Protein AF-A0A915LMX1-F1 (afdb_monomer)

pLDDT: mean 70.85, std 21.92, range [26.88, 98.12]

Radius of gyration: 26.03 Å; Cα contacts (8 Å, |Δi|>4): 623; chains: 1; bounding box: 53×69×72 Å

Organism: Meloidogyne javanica (NCBI:txid6303)

Foldseek 3Di:
DVLVVVLVCLQVCQCPAQEDEPAPVEPQQDLVNLLSSLVSHQNHAEYEHAPYDYALVSLLSNLVSHPNHAYYEYEDDQDDDQSSVCSNCVSCLARHQEYHYHNPQYAADDDSARHAYYEHEAERPNDALVRLLRVLNRLNYQYYHHERYQSDALVSLLSNLVRNLNHQYYEHANYHDLVGYALVSLLSVQSRQNHAYYEPAPHARDALSSLLSNLPRHPLNYQEYEHELHAHHEPNSVVSVVSNPNHNYYHHHNYDYDDDDDDDDPDDPPDDPDPPVPPDDDPPDPDDDPPPDPPDDDPVPPPPDDDPDDDDDDDDDDPPPDPPDDDDDDDD

Mean predicted aligned error: 15.81 Å

Nearest PDB structures (foldseek):
  4q62-assembly1_A-2  TM=7.181E-01  e=9.670E-09  Legionella pneumophila subsp. pneumophila str. Philadelphia 1
  1fs2-assembly1_C  TM=6.946E-01  e=3.556E-08  Homo sapiens
  7b5r-assembly1_T  TM=6.540E-01  e=2.056E-07  Homo sapiens
  3ogl-assembly1_B  TM=5.043E-01  e=5.592E-08  Arabidopsis thaliana
  7z8v-assembly1_F  TM=5.336E-01  e=2.729E-07  Homo sapiens

Solvent-accessible surface area (backbone atoms only — not comparable to full-atom values): 18326 Å² total; per-residue (Å²): 117,70,67,61,58,51,51,55,49,33,72,74,46,11,74,74,35,39,68,50,74,53,50,68,46,72,94,62,59,46,56,66,49,39,48,50,49,20,72,34,24,59,53,24,27,32,42,31,41,24,53,45,81,57,52,46,67,31,35,33,50,43,31,68,35,38,87,50,36,25,34,44,33,43,27,65,34,86,80,57,53,54,66,24,47,48,38,30,42,68,67,32,32,86,52,31,32,33,40,35,33,31,29,47,32,46,65,80,82,75,88,34,81,50,29,28,32,44,33,48,26,36,66,41,91,80,50,49,55,76,42,60,44,48,59,28,72,30,48,47,23,28,30,43,33,34,27,43,13,62,66,45,28,31,72,43,42,47,43,36,44,72,40,33,66,51,27,28,32,44,34,39,32,45,30,21,46,81,88,38,34,40,45,71,30,56,35,40,54,15,60,31,56,51,22,29,35,42,31,52,19,47,30,78,43,47,28,32,70,32,38,42,31,30,30,73,66,25,28,50,47,23,28,33,41,34,39,27,48,25,64,53,32,43,57,72,21,56,56,34,53,71,62,25,82,51,54,77,45,76,41,58,58,72,39,55,73,75,85,90,89,76,79,89,76,88,77,76,80,82,84,70,95,66,64,77,88,72,62,79,74,60,92,85,68,86,78,79,81,81,78,88,64,91,77,71,76,81,71,89,79,67,88,81,76,84,83,92,81,84,79,93,82,87,81,95,82,78,92,88,77,85,86,86,80,86,90,77,90,85,91,130

Structure (mmCIF, N/CA/C/O backbone):
data_AF-A0A915LMX1-F1
#
_entry.id   AF-A0A915LMX1-F1
#
loop_
_atom_site.group_PDB
_atom_site.id
_atom_site.type_symbol
_atom_site.label_atom_id
_atom_site.label_alt_id
_atom_site.label_comp_id
_atom_site.label_asym_id
_atom_site.label_entity_id
_atom_site.label_seq_id
_atom_site.pdbx_PDB_ins_code
_atom_site.Cartn_x
_atom_site.Cartn_y
_atom_site.Cartn_z
_atom_site.occupancy
_atom_site.B_iso_or_equiv
_atom_site.auth_seq_id
_atom_site.auth_comp_id
_atom_site.auth_asym_id
_atom_site.auth_atom_id
_atom_site.pdbx_PDB_model_num
ATOM 1 N N . MET A 1 1 ? 18.957 -23.292 -23.782 1.00 40.50 1 MET A N 1
ATOM 2 C CA . MET A 1 1 ? 17.699 -23.719 -24.447 1.00 40.50 1 MET A CA 1
ATOM 3 C C . MET A 1 1 ? 16.541 -22.737 -24.261 1.00 40.50 1 MET A C 1
ATOM 5 O O . MET A 1 1 ? 15.838 -22.502 -25.234 1.00 40.50 1 MET A O 1
ATOM 9 N N . CYS A 1 2 ? 16.348 -22.125 -23.084 1.00 53.97 2 CYS A N 1
ATOM 10 C CA . CYS A 1 2 ? 15.203 -21.234 -22.819 1.00 53.97 2 CYS A CA 1
ATOM 11 C C . CYS A 1 2 ? 15.118 -20.003 -23.762 1.00 53.97 2 CYS A C 1
ATOM 13 O O . CYS A 1 2 ? 14.042 -19.672 -24.257 1.00 53.97 2 CYS A O 1
ATOM 15 N N . HIS A 1 3 ? 16.261 -19.404 -24.126 1.00 64.12 3 HIS A N 1
ATOM 16 C CA . HIS A 1 3 ? 16.326 -18.226 -25.008 1.00 64.12 3 HIS A CA 1
ATOM 17 C C . HIS A 1 3 ? 15.759 -18.430 -26.423 1.00 64.12 3 HIS A C 1
ATOM 19 O O . HIS A 1 3 ? 15.144 -17.521 -26.974 1.00 64.12 3 HIS A O 1
ATOM 25 N N . VAL A 1 4 ? 15.954 -19.605 -27.032 1.00 71.00 4 VAL A N 1
ATOM 26 C CA . VAL A 1 4 ? 15.584 -19.830 -28.444 1.00 71.00 4 VAL A CA 1
ATOM 27 C C . VAL A 1 4 ? 14.068 -19.928 -28.601 1.00 71.00 4 VAL A C 1
ATOM 29 O O . VAL A 1 4 ? 13.498 -19.319 -29.506 1.00 71.00 4 VAL A O 1
ATOM 32 N N . HIS A 1 5 ? 13.404 -20.642 -27.690 1.00 76.50 5 HIS A N 1
ATOM 33 C CA . HIS A 1 5 ? 11.948 -20.774 -27.702 1.00 76.50 5 HIS A CA 1
ATOM 34 C C . HIS A 1 5 ? 11.259 -19.466 -27.319 1.00 76.50 5 HIS A C 1
ATOM 36 O O . HIS A 1 5 ? 10.320 -19.061 -28.003 1.00 76.50 5 HIS A O 1
ATOM 42 N N . LEU A 1 6 ? 11.765 -18.761 -26.298 1.00 78.25 6 LEU A N 1
ATOM 43 C CA . LEU A 1 6 ? 11.238 -17.449 -25.934 1.00 78.25 6 LEU A CA 1
ATOM 44 C C . LEU A 1 6 ? 11.339 -16.483 -27.120 1.00 78.25 6 LEU A C 1
ATOM 46 O O . LEU A 1 6 ? 10.337 -15.910 -27.533 1.00 78.25 6 LEU A O 1
ATOM 50 N N . LYS A 1 7 ? 12.511 -16.382 -27.754 1.00 80.81 7 LYS A N 1
ATOM 51 C CA . LYS A 1 7 ? 12.722 -15.539 -28.939 1.00 80.81 7 LYS A CA 1
ATOM 52 C C . LYS A 1 7 ? 11.787 -15.890 -30.097 1.00 80.81 7 LYS A C 1
ATOM 54 O O . LYS A 1 7 ? 11.266 -14.989 -30.752 1.00 80.81 7 LYS A O 1
ATOM 59 N N . ALA A 1 8 ? 11.550 -17.176 -30.357 1.00 82.81 8 ALA A N 1
ATOM 60 C CA . ALA A 1 8 ? 10.622 -17.607 -31.402 1.00 82.81 8 ALA A CA 1
ATOM 61 C C . ALA A 1 8 ? 9.177 -17.159 -31.110 1.00 82.81 8 ALA A C 1
ATOM 63 O O . ALA A 1 8 ? 8.496 -16.658 -32.007 1.00 82.81 8 ALA A O 1
ATOM 64 N N . ILE A 1 9 ? 8.736 -17.275 -29.854 1.00 84.06 9 ILE A N 1
ATOM 65 C CA . ILE A 1 9 ? 7.411 -16.819 -29.411 1.00 84.06 9 ILE A CA 1
ATOM 66 C C . ILE A 1 9 ? 7.305 -15.294 -29.521 1.00 84.06 9 ILE A C 1
ATOM 68 O O . ILE A 1 9 ? 6.350 -14.784 -30.109 1.00 84.06 9 ILE A O 1
ATOM 72 N N . LEU A 1 10 ? 8.302 -14.560 -29.020 1.00 87.25 10 LEU A N 1
ATOM 73 C CA . LEU A 1 10 ? 8.307 -13.096 -29.041 1.00 87.25 10 LEU A CA 1
ATOM 74 C C . LEU A 1 10 ? 8.373 -12.534 -30.468 1.00 87.25 10 LEU A C 1
ATOM 76 O O . LEU A 1 10 ? 7.735 -11.530 -30.750 1.00 87.25 10 LEU A O 1
ATOM 80 N N . ARG A 1 11 ? 9.045 -13.201 -31.414 1.00 87.88 11 ARG A N 1
ATOM 81 C CA . ARG A 1 11 ? 9.017 -12.792 -32.831 1.00 87.88 11 ARG A CA 1
ATOM 82 C C . ARG A 1 11 ? 7.631 -12.871 -33.460 1.00 87.88 11 ARG A C 1
ATOM 84 O O . ARG A 1 11 ? 7.330 -12.086 -34.352 1.00 87.88 11 ARG A O 1
ATOM 91 N N . ARG A 1 12 ? 6.807 -13.826 -33.028 1.00 87.69 12 ARG A N 1
ATOM 92 C CA . ARG A 1 12 ? 5.475 -14.046 -33.598 1.00 87.69 12 ARG A CA 1
ATOM 93 C C . ARG A 1 12 ? 4.403 -13.218 -32.899 1.00 87.69 12 ARG A C 1
ATOM 95 O O . ARG A 1 12 ? 3.533 -12.669 -33.561 1.00 87.69 12 ARG A O 1
ATOM 102 N N . CYS A 1 13 ? 4.465 -13.149 -31.573 1.00 88.31 13 CYS A N 1
ATOM 103 C CA . CYS A 1 13 ? 3.413 -12.552 -30.755 1.00 88.31 13 CYS A CA 1
ATOM 104 C C . CYS A 1 13 ? 3.805 -11.192 -30.164 1.00 88.31 13 CYS A C 1
ATOM 106 O O . CYS A 1 13 ? 2.922 -10.427 -29.790 1.00 88.31 13 CYS A O 1
ATOM 108 N N . GLY A 1 14 ? 5.100 -10.876 -30.093 1.00 87.50 14 GLY A N 1
ATOM 109 C CA . GLY A 1 14 ? 5.656 -9.713 -29.395 1.00 87.50 14 GLY A CA 1
ATOM 110 C C . GLY A 1 14 ? 4.998 -8.370 -29.710 1.00 87.50 14 GLY A C 1
ATOM 111 O O . GLY A 1 14 ? 4.634 -7.677 -28.758 1.00 87.50 14 GLY A O 1
ATOM 112 N N . PRO A 1 15 ? 4.710 -8.024 -30.983 1.00 90.75 15 PRO A N 1
ATOM 113 C CA . PRO A 1 15 ? 4.026 -6.772 -31.320 1.00 90.75 15 PRO A CA 1
ATOM 114 C C . PRO A 1 15 ? 2.646 -6.601 -30.664 1.00 90.75 15 PRO A C 1
ATOM 116 O O . PRO A 1 15 ? 2.147 -5.483 -30.561 1.00 90.75 15 PRO A O 1
ATOM 119 N N . HIS A 1 16 ? 2.023 -7.694 -30.213 1.00 90.31 16 HIS A N 1
ATOM 120 C CA . HIS A 1 16 ? 0.713 -7.703 -29.559 1.00 90.31 16 HIS A CA 1
ATOM 121 C C . HIS A 1 16 ? 0.786 -7.958 -28.047 1.00 90.31 16 HIS A C 1
ATOM 123 O O . HIS A 1 16 ? -0.224 -7.808 -27.354 1.00 90.31 16 HIS A O 1
ATOM 129 N N . ILE A 1 17 ? 1.949 -8.348 -27.515 1.00 90.75 17 ILE A N 1
ATOM 130 C CA . ILE A 1 17 ? 2.103 -8.652 -26.091 1.00 90.75 17 ILE A CA 1
ATOM 131 C C . ILE A 1 17 ? 2.043 -7.350 -25.290 1.00 90.75 17 ILE A C 1
ATOM 133 O O . ILE A 1 17 ? 2.890 -6.471 -25.420 1.00 90.75 17 ILE A O 1
ATOM 137 N N . ARG A 1 18 ? 1.044 -7.258 -24.405 1.00 91.88 18 ARG A N 1
ATOM 138 C CA . ARG A 1 18 ? 0.896 -6.163 -23.429 1.00 91.88 18 ARG A CA 1
ATOM 139 C C . ARG A 1 18 ? 1.307 -6.564 -22.015 1.00 91.88 18 ARG A C 1
ATOM 141 O O . ARG A 1 18 ? 1.643 -5.699 -21.213 1.00 91.88 18 ARG A O 1
ATOM 148 N N . SER A 1 19 ? 1.294 -7.861 -21.715 1.00 90.81 19 SER A N 1
ATOM 149 C CA . SER A 1 19 ? 1.663 -8.410 -20.413 1.00 90.81 19 SER A CA 1
ATOM 150 C C . SER A 1 19 ? 2.595 -9.597 -20.589 1.00 90.81 19 SER A C 1
ATOM 152 O O . SER A 1 19 ? 2.254 -10.538 -21.301 1.00 90.81 19 SER A O 1
ATOM 154 N N . LEU A 1 20 ? 3.748 -9.557 -19.926 1.00 89.56 20 LEU A N 1
ATOM 155 C CA . LEU A 1 20 ? 4.754 -10.612 -19.960 1.00 89.56 20 LEU A CA 1
ATOM 156 C C . LEU A 1 20 ? 5.212 -10.919 -18.534 1.00 89.56 20 LEU A C 1
ATOM 158 O O . LEU A 1 20 ? 5.528 -10.010 -17.767 1.00 89.56 20 LEU A O 1
ATOM 162 N N . SER A 1 21 ? 5.252 -12.199 -18.177 1.00 86.00 21 SER A N 1
ATOM 163 C CA . SER A 1 21 ? 5.867 -12.657 -16.934 1.00 86.00 21 SER A CA 1
ATOM 164 C C . SER A 1 21 ? 7.057 -13.537 -17.269 1.00 86.00 21 SER A C 1
ATOM 166 O O . SER A 1 21 ? 6.941 -14.471 -18.056 1.00 86.00 21 SER A O 1
ATOM 168 N N . LEU A 1 22 ? 8.195 -13.193 -16.680 1.00 83.25 22 LEU A N 1
ATOM 169 C CA . LEU A 1 22 ? 9.445 -13.943 -16.735 1.00 83.25 22 LEU A CA 1
ATOM 170 C C . LEU A 1 22 ? 9.827 -14.457 -15.340 1.00 83.25 22 LEU A C 1
ATOM 172 O O . LEU A 1 22 ? 10.972 -14.843 -15.123 1.00 83.25 22 LEU A O 1
ATOM 176 N N . ALA A 1 23 ? 8.884 -14.407 -14.392 1.00 79.88 23 ALA A N 1
ATOM 177 C CA . ALA A 1 23 ? 9.142 -14.727 -12.999 1.00 79.88 23 ALA A CA 1
ATOM 178 C C . ALA A 1 23 ? 9.682 -16.154 -12.849 1.00 79.88 23 ALA A C 1
ATOM 180 O O . ALA A 1 23 ? 9.300 -17.048 -13.604 1.00 79.88 23 ALA A O 1
ATOM 181 N N . ASP A 1 24 ? 10.597 -16.333 -11.897 1.00 74.50 24 ASP A N 1
ATOM 182 C CA . ASP A 1 24 ? 11.245 -17.613 -11.572 1.00 74.50 24 ASP A CA 1
ATOM 183 C C . ASP A 1 24 ? 12.113 -18.223 -12.695 1.00 74.50 24 ASP A C 1
ATOM 185 O O . ASP A 1 24 ? 12.676 -19.310 -12.536 1.00 74.50 24 ASP A O 1
ATOM 189 N N . ILE A 1 25 ? 12.305 -17.518 -13.819 1.00 75.38 25 ILE A N 1
ATOM 190 C CA . ILE A 1 25 ? 13.210 -17.960 -14.885 1.00 75.38 25 ILE A CA 1
ATOM 191 C C . ILE A 1 25 ? 14.639 -17.494 -14.577 1.00 75.38 25 ILE A C 1
ATOM 193 O O . ILE A 1 25 ? 15.150 -16.504 -15.111 1.00 75.38 25 ILE A O 1
ATOM 197 N N . ASN A 1 26 ? 15.296 -18.243 -13.694 1.00 62.75 26 ASN A N 1
ATOM 198 C CA . ASN A 1 26 ? 16.681 -18.004 -13.300 1.00 62.75 26 ASN A CA 1
ATOM 199 C C . ASN A 1 26 ? 17.623 -18.084 -14.521 1.00 62.75 26 ASN A C 1
ATOM 201 O O . ASN A 1 26 ? 17.513 -18.999 -15.335 1.00 62.75 26 ASN A O 1
ATOM 205 N N . GLN A 1 27 ? 18.573 -17.142 -14.621 1.00 65.75 27 GLN A N 1
ATOM 206 C CA . GLN A 1 27 ? 19.568 -16.990 -15.706 1.00 65.75 27 GLN A CA 1
ATOM 207 C C . GLN A 1 27 ? 19.083 -16.392 -17.040 1.00 65.75 27 GLN A C 1
ATOM 209 O O . GLN A 1 27 ? 19.846 -16.397 -18.004 1.00 65.75 27 GLN A O 1
ATOM 214 N N . LEU A 1 28 ? 17.854 -15.874 -17.131 1.00 65.25 28 LEU A N 1
ATOM 215 C CA . LEU A 1 28 ? 17.335 -15.374 -18.412 1.00 65.25 28 LEU A CA 1
ATOM 216 C C . LEU A 1 28 ? 17.532 -13.868 -18.647 1.00 65.25 28 LEU A C 1
ATOM 218 O O . LEU A 1 28 ? 17.355 -13.416 -19.772 1.00 65.25 28 LEU A O 1
ATOM 222 N N . LEU A 1 29 ? 17.872 -13.091 -17.615 1.00 70.69 29 LEU A N 1
ATOM 223 C CA . LEU A 1 29 ? 17.851 -11.628 -17.683 1.00 70.69 29 LEU A CA 1
ATOM 224 C C . LEU A 1 29 ? 19.262 -11.026 -17.643 1.00 70.69 29 LEU A C 1
ATOM 226 O O . LEU A 1 29 ? 19.756 -10.618 -16.594 1.00 70.69 29 LEU A O 1
ATOM 230 N N . ASP A 1 30 ? 19.901 -10.976 -18.807 1.00 78.31 30 ASP A N 1
ATOM 231 C CA . ASP A 1 30 ? 21.074 -10.137 -19.076 1.00 78.31 30 ASP A CA 1
ATOM 232 C C . ASP A 1 30 ? 20.696 -8.913 -19.938 1.00 78.31 30 ASP A C 1
ATOM 234 O O . ASP A 1 30 ? 19.568 -8.795 -20.426 1.00 78.31 30 ASP A O 1
ATOM 238 N N . GLU A 1 31 ? 21.625 -7.982 -20.149 1.00 81.44 31 GLU A N 1
ATOM 239 C CA . GLU A 1 31 ? 21.374 -6.770 -20.948 1.00 81.44 31 GLU A CA 1
ATOM 240 C C . GLU A 1 31 ? 20.883 -7.081 -22.376 1.00 81.44 31 GLU A C 1
ATOM 242 O O . GLU A 1 31 ? 19.989 -6.404 -22.889 1.00 81.44 31 GLU A O 1
ATOM 247 N N . ASN A 1 32 ? 21.409 -8.137 -23.004 1.00 82.69 32 ASN A N 1
ATOM 248 C CA . ASN A 1 32 ? 21.056 -8.520 -24.372 1.00 82.69 32 ASN A CA 1
ATOM 249 C C . ASN A 1 32 ? 19.628 -9.065 -24.460 1.00 82.69 32 ASN A C 1
ATOM 251 O O . ASN A 1 32 ? 18.885 -8.720 -25.380 1.00 82.69 32 ASN A O 1
ATOM 255 N N . SER A 1 33 ? 19.233 -9.891 -23.491 1.00 83.62 33 SER A N 1
ATOM 256 C CA . SER A 1 33 ? 17.888 -10.446 -23.376 1.00 83.62 33 SER A CA 1
ATOM 257 C C . SER A 1 33 ? 16.844 -9.337 -23.259 1.00 83.62 33 SER A C 1
ATOM 259 O O . SER A 1 33 ? 15.824 -9.369 -23.942 1.00 83.62 33 SER A O 1
ATOM 261 N N . VAL A 1 34 ? 17.129 -8.305 -22.461 1.00 86.06 34 VAL A N 1
ATOM 262 C CA . VAL A 1 34 ? 16.228 -7.178 -22.224 1.00 86.06 34 VAL A CA 1
ATOM 263 C C . VAL A 1 34 ? 16.074 -6.326 -23.479 1.00 86.06 34 VAL A C 1
ATOM 265 O O . VAL A 1 34 ? 14.945 -5.993 -23.839 1.00 86.06 34 VAL A O 1
ATOM 268 N N . LEU A 1 35 ? 17.177 -6.021 -24.173 1.00 86.75 35 LEU A N 1
ATOM 269 C CA . LEU A 1 35 ? 17.140 -5.301 -25.451 1.00 86.75 35 LEU A CA 1
ATOM 270 C C . LEU A 1 35 ? 16.342 -6.072 -26.503 1.00 86.75 35 LEU A C 1
ATOM 272 O O . LEU A 1 35 ? 15.534 -5.491 -27.227 1.00 86.75 35 LEU A O 1
ATOM 276 N N . GLU A 1 36 ? 16.538 -7.387 -26.569 1.00 86.69 36 GLU A N 1
ATOM 277 C CA . GLU A 1 36 ? 15.816 -8.246 -27.499 1.00 86.69 36 GLU A CA 1
ATOM 278 C C . GLU A 1 36 ? 14.314 -8.292 -27.186 1.00 86.69 36 GLU A C 1
ATOM 280 O O . GLU A 1 36 ? 13.491 -8.121 -28.087 1.00 86.69 36 GLU A O 1
ATOM 285 N N . ILE A 1 37 ? 13.937 -8.460 -25.916 1.00 88.00 37 ILE A N 1
ATOM 286 C CA . ILE A 1 37 ? 12.530 -8.438 -25.497 1.00 88.00 37 ILE A CA 1
ATOM 287 C C . ILE A 1 37 ? 11.915 -7.060 -25.774 1.00 88.00 37 ILE A C 1
ATOM 289 O O . ILE A 1 37 ? 10.799 -6.997 -26.289 1.00 88.00 37 ILE A O 1
ATOM 293 N N . GLY A 1 38 ? 12.635 -5.970 -25.494 1.00 86.94 38 GLY A N 1
ATOM 294 C CA . GLY A 1 38 ? 12.207 -4.596 -25.779 1.00 86.94 38 GLY A CA 1
ATOM 295 C C . GLY A 1 38 ? 11.953 -4.341 -27.260 1.00 86.94 38 GLY A C 1
ATOM 296 O O . GLY A 1 38 ? 10.916 -3.788 -27.625 1.00 86.94 38 GLY A O 1
ATOM 297 N N . ALA A 1 39 ? 12.851 -4.817 -28.125 1.00 87.56 39 ALA A N 1
ATOM 298 C CA . ALA A 1 39 ? 12.703 -4.702 -29.572 1.00 87.56 39 ALA A CA 1
ATOM 299 C C . ALA A 1 39 ? 11.517 -5.519 -30.112 1.00 87.56 39 ALA A C 1
ATOM 301 O O . ALA A 1 39 ? 10.835 -5.084 -31.039 1.00 87.56 39 ALA A O 1
ATOM 302 N N . LEU A 1 40 ? 11.264 -6.701 -29.541 1.00 90.12 40 LEU A N 1
ATOM 303 C CA . LEU A 1 40 ? 10.189 -7.589 -29.988 1.00 90.12 40 LEU A CA 1
ATOM 304 C C . LEU A 1 40 ? 8.821 -7.228 -29.391 1.00 90.12 40 LEU A C 1
ATOM 306 O O . LEU A 1 40 ? 7.807 -7.526 -30.017 1.00 90.12 40 LEU A O 1
ATOM 310 N N . CYS A 1 41 ? 8.773 -6.584 -28.220 1.00 90.38 41 CYS A N 1
ATOM 311 C CA . CYS A 1 41 ? 7.540 -6.281 -27.481 1.00 90.38 41 CYS A CA 1
ATOM 312 C C . CYS A 1 41 ? 7.354 -4.770 -27.219 1.00 90.38 41 CYS A C 1
ATOM 314 O O . CYS A 1 41 ? 7.298 -4.351 -26.059 1.00 90.38 41 CYS A O 1
ATOM 316 N N . PRO A 1 42 ? 7.212 -3.926 -28.260 1.00 89.31 42 PRO A N 1
ATOM 317 C CA . PRO A 1 42 ? 7.128 -2.469 -28.097 1.00 89.31 42 PRO A CA 1
ATOM 318 C C . PRO A 1 42 ? 5.843 -1.992 -27.394 1.00 89.31 42 PRO A C 1
ATOM 320 O O . PRO A 1 42 ? 5.808 -0.900 -26.825 1.00 89.31 42 PRO A O 1
ATOM 323 N N . GLU A 1 43 ? 4.780 -2.805 -27.416 1.00 90.12 43 GLU A N 1
ATOM 324 C CA . GLU A 1 43 ? 3.475 -2.505 -26.808 1.00 90.12 43 GLU A CA 1
ATOM 325 C C . GLU A 1 43 ? 3.341 -2.986 -25.355 1.00 90.12 43 GLU A C 1
ATOM 327 O O . GLU A 1 43 ? 2.247 -2.927 -24.782 1.00 90.12 43 GLU A O 1
ATOM 332 N N . LEU A 1 44 ? 4.435 -3.459 -24.750 1.00 90.50 44 LEU A N 1
ATOM 333 C CA . LEU A 1 44 ? 4.417 -4.026 -23.410 1.00 90.50 44 LEU A CA 1
ATOM 334 C C . LEU A 1 44 ? 4.072 -2.962 -22.357 1.00 90.50 44 LEU A C 1
ATOM 336 O O . LEU A 1 44 ? 4.781 -1.968 -22.191 1.00 90.50 44 LEU A O 1
ATOM 340 N N . THR A 1 45 ? 2.988 -3.192 -21.613 1.00 89.19 45 THR A N 1
ATOM 341 C CA . THR A 1 45 ? 2.528 -2.307 -20.533 1.00 89.19 45 THR A CA 1
ATOM 342 C C . THR A 1 45 ? 2.765 -2.895 -19.149 1.00 89.19 45 THR A C 1
ATOM 344 O O . THR A 1 45 ? 2.906 -2.126 -18.197 1.00 89.19 45 THR A O 1
ATOM 347 N N . ASN A 1 46 ? 2.814 -4.227 -19.033 1.00 88.81 46 ASN A N 1
ATOM 348 C CA . ASN A 1 46 ? 2.953 -4.953 -17.775 1.00 88.81 46 ASN A CA 1
ATOM 349 C C . ASN A 1 46 ? 4.102 -5.964 -17.874 1.00 88.81 46 ASN A C 1
ATOM 351 O O . ASN A 1 46 ? 4.104 -6.811 -18.769 1.00 88.81 46 ASN A O 1
ATOM 355 N N . LEU A 1 47 ? 5.042 -5.914 -16.934 1.00 88.19 47 LEU A N 1
ATOM 356 C CA . LEU A 1 47 ? 6.185 -6.822 -16.899 1.00 88.19 47 LEU A CA 1
ATOM 357 C C . LEU A 1 47 ? 6.399 -7.356 -15.481 1.00 88.19 47 LEU A C 1
ATOM 359 O O . LEU A 1 47 ? 6.546 -6.581 -14.539 1.00 88.19 47 LEU A O 1
ATOM 363 N N . ASN A 1 48 ? 6.412 -8.677 -15.322 1.00 84.12 48 ASN A N 1
ATOM 364 C CA . ASN A 1 48 ? 6.733 -9.328 -14.055 1.00 84.12 48 ASN A CA 1
ATOM 365 C C . ASN A 1 48 ? 8.090 -10.035 -14.155 1.00 84.12 48 ASN A C 1
ATOM 367 O O . ASN A 1 48 ? 8.241 -10.972 -14.935 1.00 84.12 48 ASN A O 1
ATOM 371 N N . LEU A 1 49 ? 9.038 -9.585 -13.342 1.00 79.62 49 LEU A N 1
ATOM 372 C CA . LEU A 1 49 ? 10.423 -10.040 -13.240 1.00 79.62 49 LEU A CA 1
ATOM 373 C C . LEU A 1 49 ? 10.727 -10.634 -11.853 1.00 79.62 49 LEU A C 1
ATOM 375 O O . LEU A 1 49 ? 11.879 -10.678 -11.435 1.00 79.62 49 LEU A O 1
ATOM 379 N N . SER A 1 50 ? 9.700 -11.008 -11.089 1.00 78.50 50 SER A N 1
ATOM 380 C CA . SER A 1 50 ? 9.875 -11.500 -9.719 1.00 78.50 50 SER A CA 1
ATOM 381 C C . SER A 1 50 ? 10.791 -12.725 -9.662 1.00 78.50 50 SER A C 1
ATOM 383 O O . SER A 1 50 ? 10.782 -13.561 -10.563 1.00 78.50 50 SER A O 1
ATOM 385 N N . SER A 1 51 ? 11.599 -12.799 -8.608 1.00 73.44 51 SER A N 1
ATOM 386 C CA . SER A 1 51 ? 12.612 -13.834 -8.370 1.00 73.44 51 SER A CA 1
ATOM 387 C C . SER A 1 51 ? 13.778 -13.854 -9.370 1.00 73.44 51 SER A C 1
ATOM 389 O O . SER A 1 51 ? 14.621 -14.743 -9.294 1.00 73.44 51 SER A O 1
ATOM 391 N N . ILE A 1 52 ? 13.870 -12.890 -10.295 1.00 73.94 52 ILE A N 1
ATOM 392 C CA . ILE A 1 52 ? 14.967 -12.818 -11.268 1.00 73.94 52 ILE A CA 1
ATOM 393 C C . ILE A 1 52 ? 16.091 -11.929 -10.747 1.00 73.94 52 ILE A C 1
ATOM 395 O O . ILE A 1 52 ? 15.905 -10.731 -10.552 1.00 73.94 52 ILE A O 1
ATOM 399 N N . THR A 1 53 ? 17.306 -12.468 -10.666 1.00 70.88 53 THR A N 1
ATOM 400 C CA . THR A 1 53 ? 18.505 -11.669 -10.394 1.00 70.88 53 THR A CA 1
ATOM 401 C C . THR A 1 53 ? 18.967 -10.889 -11.626 1.00 70.88 53 THR A C 1
ATOM 403 O O . THR A 1 53 ? 19.468 -11.499 -12.568 1.00 70.88 53 THR A O 1
ATOM 406 N N . ALA A 1 54 ? 18.861 -9.556 -11.609 1.00 73.06 54 ALA A N 1
ATOM 407 C CA . ALA A 1 54 ? 19.409 -8.679 -12.649 1.00 73.06 54 ALA A CA 1
ATOM 408 C C . ALA A 1 54 ? 20.461 -7.704 -12.092 1.00 73.06 54 ALA A C 1
ATOM 410 O O . ALA A 1 54 ? 20.322 -7.189 -10.977 1.00 73.06 54 ALA A O 1
ATOM 411 N N . SER A 1 55 ? 21.503 -7.424 -12.884 1.00 75.50 55 SER A N 1
ATOM 412 C CA . SER A 1 55 ? 22.506 -6.407 -12.545 1.00 75.50 55 SER A CA 1
ATOM 413 C C . SER A 1 55 ? 21.909 -4.988 -12.595 1.00 75.50 55 SER A C 1
ATOM 415 O O . SER A 1 55 ? 20.910 -4.758 -13.289 1.00 75.50 55 SER A O 1
ATOM 417 N N . PRO A 1 56 ? 22.509 -4.002 -11.900 1.00 71.62 56 PRO A N 1
ATOM 418 C CA . PRO A 1 56 ? 22.108 -2.599 -12.012 1.00 71.62 56 PRO A CA 1
ATOM 419 C C . PRO A 1 56 ? 22.055 -2.082 -13.452 1.00 71.62 56 PRO A C 1
ATOM 421 O O . PRO A 1 56 ? 21.127 -1.360 -13.819 1.00 71.62 56 PRO A O 1
ATOM 424 N N . GLU A 1 57 ? 23.019 -2.486 -14.272 1.00 76.62 57 GLU A N 1
ATOM 425 C CA . GLU A 1 57 ? 23.111 -2.134 -15.685 1.00 76.62 57 GLU A CA 1
ATOM 426 C C . GLU A 1 57 ? 21.960 -2.754 -16.488 1.00 76.62 57 GLU A C 1
ATOM 428 O O . GLU A 1 57 ? 21.314 -2.050 -17.265 1.00 76.62 57 GLU A O 1
ATOM 433 N N . THR A 1 58 ? 21.604 -4.015 -16.212 1.00 79.00 58 THR A N 1
ATOM 434 C CA . THR A 1 58 ? 20.450 -4.688 -16.833 1.00 79.00 58 THR A CA 1
ATOM 435 C C . THR A 1 58 ? 19.141 -3.964 -16.513 1.00 79.00 58 THR A C 1
ATOM 437 O O . THR A 1 58 ? 18.327 -3.728 -17.405 1.00 79.00 58 THR A O 1
ATOM 440 N N . LEU A 1 59 ? 18.939 -3.535 -15.260 1.00 76.25 59 LEU A N 1
ATOM 441 C CA . LEU A 1 59 ? 17.749 -2.765 -14.875 1.00 76.25 59 LEU A CA 1
ATOM 442 C C . LEU A 1 59 ? 17.714 -1.367 -15.509 1.00 76.25 59 LEU A C 1
ATOM 444 O O . LEU A 1 59 ? 16.633 -0.865 -15.829 1.00 76.25 59 LEU A O 1
ATOM 448 N N . ARG A 1 60 ? 18.877 -0.743 -15.735 1.00 76.94 60 ARG A N 1
ATOM 449 C CA . ARG A 1 60 ? 18.967 0.516 -16.487 1.00 76.94 60 ARG A CA 1
ATOM 450 C C . ARG A 1 60 ? 18.527 0.314 -17.935 1.00 76.94 60 ARG A C 1
ATOM 452 O O . ARG A 1 60 ? 17.648 1.038 -18.396 1.00 76.94 60 ARG A O 1
ATOM 459 N N . VAL A 1 61 ? 19.074 -0.691 -18.616 1.00 82.81 61 VAL A N 1
ATOM 460 C CA . VAL A 1 61 ? 18.701 -1.037 -19.997 1.00 82.81 61 VAL A CA 1
ATOM 461 C C . VAL A 1 61 ? 17.210 -1.369 -20.094 1.00 82.81 61 VAL A C 1
ATOM 463 O O . VAL A 1 61 ? 16.527 -0.920 -21.014 1.00 82.81 61 VAL A O 1
ATOM 466 N N . LEU A 1 62 ? 16.661 -2.062 -19.096 1.00 83.94 62 LEU A N 1
ATOM 467 C CA . LEU A 1 62 ? 15.233 -2.368 -19.009 1.00 83.94 62 LEU A CA 1
ATOM 468 C C . LEU A 1 62 ? 14.366 -1.114 -18.974 1.00 83.94 62 LEU A C 1
ATOM 470 O O . LEU A 1 62 ? 13.365 -1.015 -19.682 1.00 83.94 62 LEU A O 1
ATOM 474 N N . SER A 1 63 ? 14.787 -0.135 -18.185 1.00 76.62 63 SER A N 1
ATOM 475 C CA . SER A 1 63 ? 14.086 1.136 -18.036 1.00 76.62 63 SER A CA 1
ATOM 476 C C . SER A 1 63 ? 14.017 1.950 -19.338 1.00 76.62 63 SER A C 1
ATOM 478 O O . SER A 1 63 ? 13.084 2.731 -19.541 1.00 76.62 63 SER A O 1
ATOM 480 N N . GLU A 1 64 ? 14.993 1.748 -20.225 1.00 82.56 64 GLU A N 1
ATOM 481 C CA . GLU A 1 64 ? 15.116 2.402 -21.531 1.00 82.56 64 GLU A CA 1
ATOM 482 C C . GLU A 1 64 ? 14.391 1.608 -22.638 1.00 82.56 64 GLU A C 1
ATOM 484 O O . GLU A 1 64 ? 13.866 2.201 -23.578 1.00 82.56 64 GLU A O 1
ATOM 489 N N . SER A 1 65 ? 14.293 0.280 -22.498 1.00 86.44 65 SER A N 1
ATOM 490 C CA . SER A 1 65 ? 13.802 -0.635 -23.542 1.00 86.44 65 SER A CA 1
ATOM 491 C C . SER A 1 65 ? 12.276 -0.705 -23.678 1.00 86.44 65 SER A C 1
ATOM 493 O O . SER A 1 65 ? 11.778 -1.111 -24.726 1.00 86.44 65 SER A O 1
ATOM 495 N N . PHE A 1 66 ? 11.512 -0.309 -22.651 1.00 85.94 66 PHE A N 1
ATOM 496 C CA . PHE A 1 66 ? 10.046 -0.436 -22.639 1.00 85.94 66 PHE A CA 1
ATOM 497 C C . PHE A 1 66 ? 9.340 0.926 -22.486 1.00 85.94 66 PHE A C 1
ATOM 499 O O . PHE A 1 66 ? 8.977 1.332 -21.376 1.00 85.94 66 PHE A O 1
ATOM 506 N N . PRO A 1 67 ? 9.090 1.661 -23.586 1.00 80.56 67 PRO A N 1
ATOM 507 C CA . PRO A 1 67 ? 8.566 3.028 -23.526 1.00 80.56 67 PRO A CA 1
ATOM 508 C C . PRO A 1 67 ? 7.103 3.115 -23.064 1.00 80.56 67 PRO A C 1
ATOM 510 O O . PRO A 1 67 ? 6.689 4.164 -22.577 1.00 80.56 67 PRO A O 1
ATOM 513 N N . LYS A 1 68 ? 6.318 2.036 -23.191 1.00 85.75 68 LYS A N 1
ATOM 514 C CA . LYS A 1 68 ? 4.896 1.974 -22.800 1.00 85.75 68 LYS A CA 1
ATOM 515 C C . LYS A 1 68 ? 4.648 1.273 -21.460 1.00 85.75 68 LYS A C 1
ATOM 517 O O . LYS A 1 68 ? 3.492 1.093 -21.075 1.00 85.75 68 LYS A O 1
ATOM 522 N N . LEU A 1 69 ? 5.703 0.901 -20.734 1.00 84.81 69 LEU A N 1
ATOM 523 C CA . LEU A 1 69 ? 5.559 0.170 -19.480 1.00 84.81 69 LEU A CA 1
ATOM 524 C C . LEU A 1 69 ? 4.896 1.041 -18.405 1.00 84.81 69 LEU A C 1
ATOM 526 O O . LEU A 1 69 ? 5.356 2.143 -18.104 1.00 84.81 69 LEU A O 1
ATOM 530 N N . THR A 1 70 ? 3.820 0.520 -17.817 1.00 83.06 70 THR A N 1
ATOM 531 C CA . THR A 1 70 ? 3.042 1.180 -16.755 1.00 83.06 70 THR A CA 1
ATOM 532 C C . THR A 1 70 ? 2.986 0.360 -15.471 1.00 83.06 70 THR A C 1
ATOM 534 O O . THR A 1 70 ? 2.776 0.932 -14.400 1.00 83.06 70 THR A O 1
ATOM 537 N N . LYS A 1 71 ? 3.175 -0.961 -15.553 1.00 80.50 71 LYS A N 1
ATOM 538 C CA . LYS A 1 71 ? 3.171 -1.867 -14.405 1.00 80.50 71 LYS A CA 1
ATOM 539 C C . LYS A 1 71 ? 4.432 -2.718 -14.405 1.00 80.50 71 LYS A C 1
ATOM 541 O O . LYS A 1 71 ? 4.721 -3.374 -15.406 1.00 80.50 71 LYS A O 1
ATOM 546 N N . ILE A 1 72 ? 5.145 -2.741 -13.284 1.00 82.00 72 ILE A N 1
ATOM 547 C CA . ILE A 1 72 ? 6.273 -3.653 -13.094 1.00 82.00 72 ILE A CA 1
ATOM 548 C C . ILE A 1 72 ? 6.173 -4.360 -11.743 1.00 82.00 72 ILE A C 1
ATOM 550 O O . ILE A 1 72 ? 5.875 -3.733 -10.729 1.00 82.00 72 ILE A O 1
ATOM 554 N N . ALA A 1 73 ? 6.383 -5.673 -11.745 1.00 77.44 73 ALA A N 1
ATOM 555 C CA . ALA A 1 73 ? 6.539 -6.469 -10.534 1.00 77.44 73 ALA A CA 1
ATOM 556 C C . ALA A 1 73 ? 7.956 -7.031 -10.507 1.00 77.44 73 ALA A C 1
ATOM 558 O O . ALA A 1 73 ? 8.395 -7.647 -11.476 1.00 77.44 73 ALA A O 1
ATOM 559 N N . TYR A 1 74 ? 8.678 -6.790 -9.423 1.00 73.31 74 TYR A N 1
ATOM 560 C CA . TYR A 1 74 ? 10.057 -7.216 -9.250 1.00 73.31 74 TYR A CA 1
ATOM 561 C C . TYR A 1 74 ? 10.268 -7.617 -7.791 1.00 73.31 74 TYR A C 1
ATOM 563 O O . TYR A 1 74 ? 10.845 -6.871 -7.008 1.00 73.31 74 TYR A O 1
ATOM 571 N N . CYS A 1 75 ? 9.709 -8.767 -7.410 1.00 68.31 75 CYS A N 1
ATOM 572 C CA . CYS A 1 75 ? 9.712 -9.254 -6.030 1.00 68.31 75 CYS A CA 1
ATOM 573 C C . CYS A 1 75 ? 10.888 -10.207 -5.741 1.00 68.31 75 CYS A C 1
ATOM 575 O O . CYS A 1 75 ? 11.449 -10.792 -6.662 1.00 68.31 75 CYS A O 1
ATOM 577 N N . GLY A 1 76 ? 11.210 -10.431 -4.462 1.00 57.47 76 GLY A N 1
ATOM 578 C CA . GLY A 1 76 ? 12.087 -11.522 -4.004 1.00 57.47 76 GLY A CA 1
ATOM 579 C C . GLY A 1 76 ? 13.591 -11.244 -4.087 1.00 57.47 76 GLY A C 1
ATOM 580 O O . GLY A 1 76 ? 14.393 -12.174 -4.063 1.00 57.47 76 GLY A O 1
ATOM 581 N N . MET A 1 77 ? 13.991 -9.976 -4.188 1.00 60.72 77 MET A N 1
ATOM 582 C CA . MET A 1 77 ? 15.362 -9.593 -4.519 1.00 60.72 77 MET A CA 1
ATOM 583 C C . MET A 1 77 ? 16.173 -9.116 -3.311 1.00 60.72 77 MET A C 1
ATOM 585 O O . MET A 1 77 ? 16.250 -7.923 -3.014 1.00 60.72 77 MET A O 1
ATOM 589 N N . THR A 1 78 ? 16.868 -10.049 -2.662 1.00 54.69 78 THR A N 1
ATOM 590 C CA . THR A 1 78 ? 17.690 -9.779 -1.468 1.00 54.69 78 THR A CA 1
ATOM 591 C C . THR A 1 78 ? 19.041 -9.108 -1.761 1.00 54.69 78 THR A C 1
ATOM 593 O O . THR A 1 78 ? 19.687 -8.638 -0.828 1.00 54.69 78 THR A O 1
ATOM 596 N N . GLN A 1 79 ? 19.471 -9.026 -3.032 1.00 53.28 79 GLN A N 1
ATOM 597 C CA . GLN A 1 79 ? 20.813 -8.542 -3.420 1.00 53.28 79 GLN A CA 1
ATOM 598 C C . GLN A 1 79 ? 20.850 -7.266 -4.284 1.00 53.28 79 GLN A C 1
ATOM 600 O O . GLN A 1 79 ? 21.933 -6.772 -4.601 1.00 53.28 79 GLN A O 1
ATOM 605 N N . THR A 1 80 ? 19.713 -6.702 -4.702 1.00 53.41 80 THR A N 1
ATOM 606 C CA . THR A 1 80 ? 19.735 -5.512 -5.575 1.00 53.41 80 THR A CA 1
ATOM 607 C C . THR A 1 80 ? 20.135 -4.240 -4.830 1.00 53.41 80 THR A C 1
ATOM 609 O O . THR A 1 80 ? 19.473 -3.817 -3.886 1.00 53.41 80 THR A O 1
ATOM 612 N N . ASN A 1 81 ? 21.211 -3.618 -5.316 1.00 54.62 81 ASN A N 1
ATOM 613 C CA . ASN A 1 81 ? 21.798 -2.376 -4.816 1.00 54.62 81 ASN A CA 1
ATOM 614 C C . ASN A 1 81 ? 20.911 -1.151 -5.115 1.00 54.62 81 ASN A C 1
ATOM 616 O O . ASN A 1 81 ? 20.231 -1.090 -6.141 1.00 54.62 81 ASN A O 1
ATOM 620 N N . GLU A 1 82 ? 20.989 -0.123 -4.273 1.00 56.50 82 GLU A N 1
ATOM 621 C CA . GLU A 1 82 ? 20.141 1.066 -4.334 1.00 56.50 82 GLU A CA 1
ATOM 622 C C . GLU A 1 82 ? 20.182 1.818 -5.662 1.00 56.50 82 GLU A C 1
ATOM 624 O O . GLU A 1 82 ? 19.177 2.327 -6.162 1.00 56.50 82 GLU A O 1
ATOM 629 N N . LYS A 1 83 ? 21.359 1.832 -6.284 1.00 56.75 83 LYS A N 1
ATOM 630 C CA . LYS A 1 83 ? 21.587 2.487 -7.575 1.00 56.75 83 LYS A CA 1
ATOM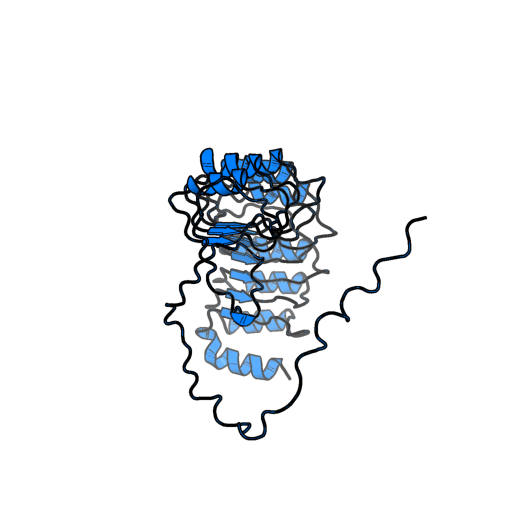 631 C C . LYS A 1 83 ? 20.829 1.815 -8.720 1.00 56.75 83 LYS A C 1
ATOM 633 O O . LYS A 1 83 ? 20.312 2.512 -9.587 1.00 56.75 83 LYS A O 1
ATOM 638 N N . ALA A 1 84 ? 20.727 0.486 -8.702 1.00 58.00 84 ALA A N 1
ATOM 639 C CA . ALA A 1 84 ? 20.017 -0.307 -9.711 1.00 58.00 84 ALA A CA 1
ATOM 640 C C . ALA A 1 84 ? 18.545 0.102 -9.795 1.00 58.00 84 ALA A C 1
ATOM 642 O O . ALA A 1 84 ? 17.977 0.346 -10.859 1.00 58.00 84 ALA A O 1
ATOM 643 N N . PHE A 1 85 ? 17.965 0.246 -8.612 1.00 62.50 85 PHE A N 1
ATOM 644 C CA . PHE A 1 85 ? 16.592 0.637 -8.416 1.00 62.50 85 PHE A CA 1
ATOM 645 C C . PHE A 1 85 ? 16.328 2.084 -8.856 1.00 62.50 85 PHE A C 1
ATOM 647 O O . PHE A 1 85 ? 15.343 2.372 -9.541 1.00 62.50 85 PHE A O 1
ATOM 654 N N . LEU A 1 86 ? 17.250 2.996 -8.521 1.00 59.59 86 LEU A N 1
ATOM 655 C CA . LEU A 1 86 ? 17.194 4.389 -8.962 1.00 59.59 86 LEU A CA 1
ATOM 656 C C . LEU A 1 86 ? 17.189 4.514 -10.487 1.00 59.59 86 LEU A C 1
ATOM 658 O O . LEU A 1 86 ? 16.468 5.363 -11.004 1.00 59.59 86 LEU A O 1
ATOM 662 N N . PHE A 1 87 ? 17.959 3.699 -11.213 1.00 64.44 87 PHE A N 1
ATOM 663 C CA . PHE A 1 87 ? 17.950 3.738 -12.677 1.00 64.44 87 PHE A CA 1
ATOM 664 C C . PHE A 1 87 ? 16.600 3.312 -13.250 1.00 64.44 87 PHE A C 1
ATOM 666 O O . PHE A 1 87 ? 16.037 4.041 -14.072 1.00 64.44 87 PHE A O 1
ATOM 673 N N . LEU A 1 88 ? 16.054 2.198 -12.754 1.00 64.94 88 LEU A N 1
ATOM 674 C CA . LEU A 1 88 ? 14.769 1.674 -13.205 1.00 64.94 88 LEU A CA 1
ATOM 675 C C . LEU A 1 88 ? 13.641 2.683 -12.988 1.00 64.94 88 LEU A C 1
ATOM 677 O O . LEU A 1 88 ? 12.879 2.992 -13.905 1.00 64.94 88 LEU A O 1
ATOM 681 N N . LEU A 1 89 ? 13.581 3.266 -11.792 1.00 62.09 89 LEU A N 1
ATOM 682 C CA . LEU A 1 89 ? 12.544 4.232 -11.473 1.00 62.09 89 LEU A CA 1
ATOM 683 C C . LEU A 1 89 ? 12.772 5.602 -12.110 1.00 62.09 89 LEU A C 1
ATOM 685 O O . LEU A 1 89 ? 11.806 6.194 -12.573 1.00 62.09 89 LEU A O 1
ATOM 689 N N . LYS A 1 90 ? 14.002 6.125 -12.189 1.00 64.00 90 LYS A N 1
ATOM 690 C CA . LYS A 1 90 ? 14.260 7.467 -12.748 1.00 64.00 90 LYS A CA 1
ATOM 691 C C . LYS A 1 90 ? 13.821 7.577 -14.207 1.00 64.00 90 LYS A C 1
ATOM 693 O O . LYS A 1 90 ? 13.241 8.592 -14.581 1.00 64.00 90 LYS A O 1
ATOM 698 N N . SER A 1 91 ? 14.096 6.558 -15.018 1.00 61.38 91 SER A N 1
ATOM 699 C CA . SER A 1 91 ? 13.757 6.572 -16.448 1.00 61.38 91 SER A CA 1
ATOM 700 C C . SER A 1 91 ? 12.259 6.346 -16.706 1.00 61.38 91 SER A C 1
ATOM 702 O O . SER A 1 91 ? 11.712 6.819 -17.704 1.00 61.38 91 SER A O 1
ATOM 704 N N . MET A 1 92 ? 11.567 5.659 -15.787 1.00 65.81 92 MET A N 1
ATOM 705 C CA . MET A 1 92 ? 10.159 5.273 -15.951 1.00 65.81 92 MET A CA 1
ATOM 706 C C . MET A 1 92 ? 9.175 6.028 -15.038 1.00 65.81 92 MET A C 1
ATOM 708 O O . MET A 1 92 ? 7.966 5.822 -15.146 1.00 65.81 92 MET A O 1
ATOM 712 N N . ALA A 1 93 ? 9.658 6.926 -14.172 1.00 59.75 93 ALA A N 1
ATOM 713 C CA . ALA A 1 93 ? 8.887 7.608 -13.123 1.00 59.75 93 ALA A CA 1
ATOM 714 C C . ALA A 1 93 ? 7.635 8.343 -13.620 1.00 59.75 93 ALA A C 1
ATOM 716 O O . ALA A 1 93 ? 6.650 8.438 -12.893 1.00 59.75 93 ALA A O 1
ATOM 717 N N . SER A 1 94 ? 7.666 8.882 -14.841 1.00 64.75 94 SER A N 1
ATOM 718 C CA . SER A 1 94 ? 6.536 9.611 -15.428 1.00 64.75 94 SER A CA 1
ATOM 719 C C . SER A 1 94 ? 5.457 8.700 -16.024 1.00 64.75 94 SER A C 1
ATOM 721 O O . SER A 1 94 ? 4.372 9.181 -16.344 1.00 64.75 94 SER A O 1
ATOM 723 N N . ARG A 1 95 ? 5.745 7.402 -16.192 1.00 71.69 95 ARG A N 1
ATOM 724 C CA . ARG A 1 95 ? 4.884 6.433 -16.894 1.00 71.69 95 ARG A CA 1
ATOM 725 C C . ARG A 1 95 ? 4.377 5.311 -15.992 1.00 71.69 95 ARG A C 1
ATOM 727 O O . ARG A 1 95 ? 3.273 4.813 -16.213 1.00 71.69 95 ARG A O 1
ATOM 734 N N . LEU A 1 96 ? 5.164 4.914 -14.990 1.00 69.25 96 LEU A N 1
ATOM 735 C CA . LEU A 1 96 ? 4.783 3.857 -14.058 1.00 69.25 96 LEU A CA 1
ATOM 736 C C . LEU A 1 96 ? 3.587 4.286 -13.206 1.00 69.25 96 LEU A C 1
ATOM 738 O O . LEU A 1 96 ? 3.602 5.321 -12.545 1.00 69.25 96 LEU A O 1
ATOM 742 N N . ARG A 1 97 ? 2.559 3.441 -13.216 1.00 71.62 97 ARG A N 1
ATOM 743 C CA . ARG A 1 97 ? 1.331 3.582 -12.428 1.00 71.62 97 ARG A CA 1
ATOM 744 C C . ARG A 1 97 ? 1.259 2.565 -11.299 1.00 71.62 97 ARG A C 1
ATOM 746 O O . ARG A 1 97 ? 0.685 2.868 -10.262 1.00 71.62 97 ARG A O 1
ATOM 753 N N . SER A 1 98 ? 1.844 1.384 -11.492 1.00 67.31 98 SER A N 1
ATOM 754 C CA . SER A 1 98 ? 1.851 0.317 -10.494 1.00 67.31 98 SER A CA 1
ATOM 755 C C . SER A 1 98 ? 3.231 -0.277 -10.358 1.00 67.31 98 SER A C 1
ATOM 757 O O . SER A 1 98 ? 3.822 -0.689 -11.360 1.00 67.31 98 SER A O 1
ATOM 759 N N . VAL A 1 99 ? 3.706 -0.382 -9.122 1.00 69.81 99 VAL A N 1
ATOM 760 C CA . VAL A 1 99 ? 4.955 -1.078 -8.859 1.00 69.81 99 VAL A CA 1
ATOM 761 C C . VAL A 1 99 ? 4.883 -1.967 -7.627 1.00 69.81 99 VAL A C 1
ATOM 763 O O . VAL A 1 99 ? 4.428 -1.535 -6.570 1.00 69.81 99 VAL A O 1
ATOM 766 N N . ASP A 1 100 ? 5.345 -3.205 -7.791 1.00 63.25 100 ASP A N 1
ATOM 767 C CA . ASP A 1 100 ? 5.430 -4.214 -6.739 1.00 63.25 100 ASP A CA 1
ATOM 768 C C . ASP A 1 100 ? 6.891 -4.620 -6.517 1.00 63.25 100 ASP A C 1
ATOM 770 O O . ASP A 1 100 ? 7.529 -5.178 -7.410 1.00 63.25 100 ASP A O 1
ATOM 774 N N . PHE A 1 101 ? 7.416 -4.297 -5.336 1.00 67.50 101 PHE A N 1
ATOM 775 C CA . PHE A 1 101 ? 8.812 -4.511 -4.947 1.00 67.50 101 PHE A CA 1
ATOM 776 C C . PHE A 1 101 ? 8.932 -5.316 -3.654 1.00 67.50 101 PHE A C 1
ATOM 778 O O . PHE A 1 101 ? 9.840 -5.089 -2.848 1.00 67.50 101 PHE A O 1
ATOM 785 N N . ARG A 1 102 ? 8.000 -6.243 -3.416 1.00 60.38 102 ARG A N 1
ATOM 786 C CA . ARG A 1 102 ? 8.053 -7.111 -2.233 1.00 60.38 102 ARG A CA 1
ATOM 787 C C . ARG A 1 102 ? 9.434 -7.759 -2.100 1.00 60.38 102 ARG A C 1
ATOM 789 O O . ARG A 1 102 ? 9.861 -8.491 -2.987 1.00 60.38 102 ARG A O 1
ATOM 796 N N . GLY A 1 103 ? 10.148 -7.473 -1.011 1.00 50.12 103 GLY A N 1
ATOM 797 C CA . GLY A 1 103 ? 11.499 -7.992 -0.755 1.00 50.12 103 GLY A CA 1
ATOM 798 C C . GLY A 1 103 ? 12.687 -7.271 -1.424 1.00 50.12 103 GLY A C 1
ATOM 799 O O . GLY A 1 103 ? 13.788 -7.808 -1.364 1.00 50.12 103 GLY A O 1
ATOM 800 N N . CYS A 1 104 ? 12.530 -6.089 -2.039 1.00 55.25 104 CYS A N 1
ATOM 801 C CA . CYS A 1 104 ? 13.652 -5.268 -2.542 1.00 55.25 104 CYS A CA 1
ATOM 802 C C . CYS A 1 104 ? 14.204 -4.269 -1.507 1.00 55.25 104 CYS A C 1
ATOM 804 O O . CYS A 1 104 ? 13.526 -3.320 -1.127 1.00 55.25 104 CYS A O 1
ATOM 806 N N . ALA A 1 105 ? 15.479 -4.393 -1.133 1.00 49.25 105 ALA A N 1
ATOM 807 C CA . ALA A 1 105 ? 16.088 -3.693 0.007 1.00 49.25 105 ALA A CA 1
ATOM 808 C C . ALA A 1 105 ? 16.325 -2.166 -0.117 1.00 49.25 105 ALA A C 1
ATOM 810 O O . ALA A 1 105 ? 16.878 -1.585 0.814 1.00 49.25 105 ALA A O 1
ATOM 811 N N . SER A 1 106 ? 15.943 -1.496 -1.212 1.00 51.94 106 SER A N 1
ATOM 812 C CA . SER A 1 106 ? 16.340 -0.100 -1.437 1.00 51.94 106 SER A CA 1
ATOM 813 C C . SER A 1 106 ? 15.290 0.793 -2.088 1.00 51.94 106 SER A C 1
ATOM 815 O O . SER A 1 106 ? 15.019 0.639 -3.276 1.00 51.94 106 SER A O 1
ATOM 817 N N . LEU A 1 107 ? 14.895 1.867 -1.394 1.00 54.84 107 LEU A N 1
ATOM 818 C CA . LEU A 1 107 ? 14.144 2.997 -1.956 1.00 54.84 107 LEU A CA 1
ATOM 819 C C . LEU A 1 107 ? 14.603 4.364 -1.413 1.00 54.84 107 LEU A C 1
ATOM 821 O O . LEU A 1 107 ? 14.194 4.784 -0.335 1.00 54.84 107 LEU A O 1
ATOM 825 N N . ILE A 1 108 ? 15.358 5.157 -2.173 1.00 47.47 108 ILE A N 1
ATOM 826 C CA . ILE A 1 108 ? 15.550 6.582 -1.834 1.00 47.47 108 ILE A CA 1
ATOM 827 C C . ILE A 1 108 ? 14.909 7.455 -2.920 1.00 47.47 108 ILE A C 1
ATOM 829 O O . ILE A 1 108 ? 15.061 7.225 -4.116 1.00 47.47 108 ILE A O 1
ATOM 833 N N . SER A 1 109 ? 14.114 8.426 -2.469 1.00 50.28 109 SER A N 1
ATOM 834 C CA . SER A 1 109 ? 13.085 9.151 -3.222 1.00 50.28 109 SER A CA 1
ATOM 835 C C . SER A 1 109 ? 13.583 10.194 -4.227 1.00 50.28 109 SER A C 1
ATOM 837 O O . SER A 1 109 ? 14.454 11.012 -3.925 1.00 50.28 109 SER A O 1
ATOM 839 N N . ARG A 1 110 ? 12.899 10.232 -5.384 1.00 52.50 110 ARG A N 1
ATOM 840 C CA . ARG A 1 110 ? 12.572 11.450 -6.148 1.00 52.50 110 ARG A CA 1
ATOM 841 C C . ARG A 1 110 ? 11.113 11.388 -6.632 1.00 52.50 110 ARG A C 1
ATOM 843 O O . ARG A 1 110 ? 10.561 10.303 -6.748 1.00 52.50 110 ARG A O 1
ATOM 850 N N . ASN A 1 111 ? 10.520 12.560 -6.883 1.00 52.84 111 ASN A N 1
ATOM 851 C CA . ASN A 1 111 ? 9.108 12.804 -7.230 1.00 52.84 111 ASN A CA 1
ATOM 852 C C . ASN A 1 111 ? 8.495 11.800 -8.226 1.00 52.84 111 ASN A C 1
ATOM 854 O O . ASN A 1 111 ? 8.792 11.845 -9.420 1.00 52.84 111 ASN A O 1
ATOM 858 N N . PHE A 1 112 ? 7.560 10.980 -7.740 1.00 64.50 112 PHE A N 1
ATOM 859 C CA . PHE A 1 112 ? 6.668 10.157 -8.558 1.00 64.50 112 PHE A CA 1
ATOM 860 C C . PHE A 1 112 ? 5.294 10.825 -8.627 1.00 64.50 112 PHE A C 1
ATOM 862 O O . PHE A 1 112 ? 4.398 10.540 -7.838 1.00 64.50 112 PHE A O 1
ATOM 869 N N . ASN A 1 113 ? 5.115 11.751 -9.565 1.00 64.06 113 ASN A N 1
ATOM 870 C CA . ASN A 1 113 ? 3.876 12.534 -9.637 1.00 64.06 113 ASN A CA 1
ATOM 871 C C . ASN A 1 113 ? 2.695 11.764 -10.266 1.00 64.06 113 ASN A C 1
ATOM 873 O O . ASN A 1 113 ? 1.587 12.291 -10.295 1.00 64.06 113 ASN A O 1
ATOM 877 N N . GLY A 1 114 ? 2.913 10.542 -10.771 1.00 69.50 114 GLY A N 1
ATOM 878 C CA . GLY A 1 114 ? 1.886 9.730 -11.442 1.00 69.50 114 GLY A CA 1
ATOM 879 C C . GLY A 1 114 ? 1.709 8.306 -10.907 1.00 69.50 114 GLY A C 1
ATOM 880 O O . GLY A 1 114 ? 0.937 7.546 -11.493 1.00 69.50 114 GLY A O 1
ATOM 881 N N . LEU A 1 115 ? 2.414 7.932 -9.834 1.00 78.75 115 LEU A N 1
ATOM 882 C CA . LEU A 1 115 ? 2.352 6.578 -9.288 1.00 78.75 115 LEU A CA 1
ATOM 883 C C . LEU A 1 115 ? 1.086 6.411 -8.443 1.00 78.75 115 LEU A C 1
ATOM 885 O O . LEU A 1 115 ? 0.942 7.040 -7.400 1.00 78.75 115 LEU A O 1
ATOM 889 N N . THR A 1 116 ? 0.183 5.531 -8.873 1.00 86.94 116 THR A N 1
ATOM 890 C CA . THR A 1 116 ? -1.099 5.300 -8.191 1.00 86.94 116 THR A CA 1
ATOM 891 C C . THR A 1 116 ? -1.076 4.074 -7.286 1.00 86.94 116 THR A C 1
ATOM 893 O O . THR A 1 116 ? -1.851 4.014 -6.339 1.00 86.94 116 THR A O 1
ATOM 896 N N . THR A 1 117 ? -0.201 3.104 -7.543 1.00 84.19 117 THR A N 1
ATOM 897 C CA . THR A 1 117 ? -0.137 1.846 -6.792 1.00 84.19 117 THR A CA 1
ATOM 898 C C . THR A 1 117 ? 1.303 1.517 -6.415 1.00 84.19 117 THR A C 1
ATOM 900 O O . THR A 1 117 ? 2.171 1.446 -7.288 1.00 84.19 117 THR A O 1
ATOM 903 N N . LEU A 1 118 ? 1.545 1.286 -5.125 1.00 84.19 118 LEU A N 1
ATOM 904 C CA . LEU A 1 118 ? 2.848 0.913 -4.580 1.00 84.19 118 LEU A CA 1
ATOM 905 C C . LEU A 1 118 ? 2.706 -0.232 -3.574 1.00 84.19 118 LEU A C 1
ATOM 907 O O . LEU A 1 118 ? 1.980 -0.109 -2.589 1.00 84.19 118 LEU A O 1
ATOM 911 N N . THR A 1 119 ? 3.454 -1.309 -3.792 1.00 82.44 119 THR A N 1
ATOM 912 C CA . THR A 1 119 ? 3.515 -2.461 -2.885 1.00 82.44 119 THR A CA 1
ATOM 913 C C . THR A 1 119 ? 4.945 -2.658 -2.391 1.00 82.44 119 THR A C 1
ATOM 915 O O . THR A 1 119 ? 5.868 -2.834 -3.190 1.00 82.44 119 THR A O 1
ATOM 918 N N . LEU A 1 120 ? 5.119 -2.625 -1.068 1.00 77.38 120 LEU A N 1
ATOM 919 C CA . LEU A 1 120 ? 6.388 -2.741 -0.346 1.00 77.38 120 LEU A CA 1
ATOM 920 C C . LEU A 1 120 ? 6.244 -3.628 0.887 1.00 77.38 120 LEU A C 1
ATOM 922 O O . LEU A 1 120 ? 6.495 -3.205 2.020 1.00 77.38 120 LEU A O 1
ATOM 926 N N . CYS A 1 121 ? 5.843 -4.871 0.637 1.00 79.69 121 CYS A N 1
ATOM 927 C CA . CYS A 1 121 ? 5.707 -5.880 1.677 1.00 79.69 121 CYS A CA 1
ATOM 928 C C . CYS A 1 121 ? 7.033 -6.601 1.954 1.00 79.69 121 CYS A C 1
ATOM 930 O O . CYS A 1 121 ? 7.845 -6.810 1.044 1.00 79.69 121 CYS A O 1
ATOM 932 N N . GLY A 1 122 ? 7.202 -7.054 3.193 1.00 72.31 122 GLY A N 1
ATOM 933 C CA . GLY A 1 122 ? 8.328 -7.877 3.630 1.00 72.31 122 GLY A CA 1
ATOM 934 C C . GLY A 1 122 ? 9.460 -7.106 4.312 1.00 72.31 122 GLY A C 1
ATOM 935 O O . GLY A 1 122 ? 9.348 -5.931 4.650 1.00 72.31 122 GLY A O 1
ATOM 936 N N . VAL A 1 123 ? 10.572 -7.807 4.542 1.00 67.69 123 VAL A N 1
ATOM 937 C CA . VAL A 1 123 ? 11.704 -7.305 5.333 1.00 67.69 123 VAL A CA 1
ATOM 938 C C . VAL A 1 123 ? 12.767 -6.677 4.437 1.00 67.69 123 VAL A C 1
ATOM 940 O O . VAL A 1 123 ? 13.169 -7.251 3.426 1.00 67.69 123 VAL A O 1
ATOM 943 N N . PHE A 1 124 ? 13.276 -5.519 4.860 1.00 68.50 124 PHE A N 1
ATOM 944 C CA . PHE A 1 124 ? 14.260 -4.733 4.119 1.00 68.50 124 PHE A CA 1
ATOM 945 C C . PHE A 1 124 ? 15.473 -4.397 5.010 1.00 68.50 124 PHE A C 1
ATOM 947 O O . PHE A 1 124 ? 15.521 -3.311 5.586 1.00 68.50 124 PHE A O 1
ATOM 954 N N . PRO A 1 125 ? 16.465 -5.301 5.152 1.00 61.66 125 PRO A N 1
ATOM 955 C CA . PRO A 1 125 ? 17.554 -5.149 6.131 1.00 61.66 125 PRO A CA 1
ATOM 956 C C . PRO A 1 125 ? 18.444 -3.920 5.912 1.00 61.66 125 PRO A C 1
ATOM 958 O O . PRO A 1 125 ? 19.016 -3.390 6.859 1.00 61.66 125 PRO A O 1
ATOM 961 N N . LEU A 1 126 ? 18.568 -3.470 4.661 1.00 59.06 126 LEU A N 1
ATOM 962 C CA . LEU A 1 126 ? 19.368 -2.299 4.291 1.00 59.06 126 LEU A CA 1
ATOM 963 C C . LEU A 1 126 ? 18.560 -0.998 4.331 1.00 59.06 126 LEU A C 1
ATOM 965 O O . LEU A 1 126 ? 19.098 0.072 4.055 1.00 59.06 126 LEU A O 1
ATOM 969 N N . PHE A 1 127 ? 17.272 -1.074 4.668 1.00 65.12 127 PHE A N 1
ATOM 970 C CA . PHE A 1 127 ? 16.368 0.049 4.551 1.00 65.12 127 PHE A CA 1
ATOM 971 C C . PHE A 1 127 ? 16.086 0.707 5.896 1.00 65.12 127 PHE A C 1
ATOM 973 O O . PHE A 1 127 ? 15.905 0.053 6.920 1.00 65.12 127 PHE A O 1
ATOM 980 N N . THR A 1 128 ? 16.041 2.039 5.895 1.00 69.88 128 THR A N 1
ATOM 981 C CA . THR A 1 128 ? 15.791 2.819 7.111 1.00 69.88 128 THR A CA 1
ATOM 982 C C . THR A 1 128 ? 14.368 3.358 7.126 1.00 69.88 128 THR A C 1
ATOM 984 O O . THR A 1 128 ? 13.806 3.719 6.091 1.00 69.88 128 THR A O 1
ATOM 987 N N . ASN A 1 129 ? 13.810 3.533 8.324 1.00 70.62 129 ASN A N 1
ATOM 988 C CA . ASN A 1 129 ? 12.505 4.173 8.507 1.00 70.62 129 ASN A CA 1
ATOM 989 C C . ASN A 1 129 ? 12.451 5.593 7.882 1.00 70.62 129 ASN A C 1
ATOM 991 O O . ASN A 1 129 ? 11.443 5.990 7.299 1.00 70.62 129 ASN A O 1
ATOM 995 N N . LYS A 1 130 ? 13.569 6.341 7.897 1.00 70.50 130 LYS A N 1
ATOM 996 C CA . LYS A 1 130 ? 13.682 7.661 7.240 1.00 70.50 130 LYS A CA 1
ATOM 997 C C . LYS A 1 130 ? 13.524 7.586 5.716 1.00 70.50 130 LYS A C 1
ATOM 999 O O . LYS A 1 130 ? 12.936 8.495 5.123 1.00 70.50 130 LYS A O 1
ATOM 1004 N N . GLY A 1 131 ? 14.049 6.528 5.095 1.00 67.81 131 GLY A N 1
ATOM 1005 C CA . GLY A 1 131 ? 13.859 6.244 3.673 1.00 67.81 131 GLY A CA 1
ATOM 1006 C C . GLY A 1 131 ? 12.404 5.898 3.363 1.00 67.81 131 GLY A C 1
ATOM 1007 O O . GLY A 1 131 ? 11.824 6.454 2.432 1.00 67.81 131 GLY A O 1
ATOM 1008 N N . LEU A 1 132 ? 11.774 5.069 4.200 1.00 75.75 132 LEU A N 1
ATOM 1009 C CA . LEU A 1 132 ? 10.381 4.649 4.015 1.00 75.75 132 LEU A CA 1
ATOM 1010 C C . LEU A 1 132 ? 9.396 5.821 4.105 1.00 75.75 132 LEU A C 1
ATOM 1012 O O . LEU A 1 132 ? 8.474 5.926 3.296 1.00 75.75 132 LEU A O 1
ATOM 1016 N N . LYS A 1 133 ? 9.658 6.784 4.997 1.00 77.81 133 LYS A N 1
ATOM 1017 C CA . LYS A 1 133 ? 8.871 8.025 5.114 1.00 77.81 133 LYS A CA 1
ATOM 1018 C C . LYS A 1 133 ? 8.769 8.820 3.821 1.00 77.81 133 LYS A C 1
ATOM 1020 O O . LYS A 1 133 ? 7.822 9.587 3.660 1.00 77.81 133 LYS A O 1
ATOM 1025 N N . GLN A 1 134 ? 9.683 8.633 2.872 1.00 77.50 134 GLN A N 1
ATOM 1026 C CA . GLN A 1 134 ? 9.625 9.342 1.599 1.00 77.50 134 GLN A CA 1
ATOM 1027 C C . GLN A 1 134 ? 8.418 8.959 0.728 1.00 77.50 134 GLN A C 1
ATOM 1029 O O . GLN A 1 134 ? 8.063 9.735 -0.158 1.00 77.50 134 GLN A O 1
ATOM 1034 N N . ILE A 1 135 ? 7.759 7.823 0.994 1.00 80.44 135 ILE A N 1
ATOM 1035 C CA . ILE A 1 135 ? 6.515 7.417 0.315 1.00 80.44 135 ILE A CA 1
ATOM 1036 C C . ILE A 1 135 ? 5.410 8.460 0.509 1.00 80.44 135 ILE A C 1
ATOM 1038 O O . ILE A 1 135 ? 4.624 8.691 -0.405 1.00 80.44 135 ILE A O 1
ATOM 1042 N N . SER A 1 136 ? 5.398 9.161 1.649 1.00 83.69 136 SER A N 1
ATOM 1043 C CA . SER A 1 136 ? 4.439 10.242 1.924 1.00 83.69 136 SER A CA 1
ATOM 1044 C C . SER A 1 136 ? 4.476 11.373 0.888 1.00 83.69 136 SER A C 1
ATOM 1046 O O . SER A 1 136 ? 3.494 12.086 0.727 1.00 83.69 136 SER A O 1
ATOM 1048 N N . ARG A 1 137 ? 5.567 11.521 0.123 1.00 82.00 137 ARG A N 1
ATOM 1049 C CA . ARG A 1 137 ? 5.679 12.529 -0.946 1.00 82.00 137 ARG A CA 1
ATOM 1050 C C . ARG A 1 137 ? 4.918 12.154 -2.222 1.00 82.00 137 ARG A C 1
ATOM 1052 O O . ARG A 1 137 ? 4.773 12.990 -3.107 1.00 82.00 137 ARG A O 1
ATOM 1059 N N . ILE A 1 138 ? 4.451 10.912 -2.344 1.00 81.00 138 ILE A N 1
ATOM 1060 C CA . ILE A 1 138 ? 3.774 10.388 -3.535 1.00 81.00 138 ILE A CA 1
ATOM 1061 C C . ILE A 1 138 ? 2.257 10.587 -3.384 1.00 81.00 138 ILE A C 1
ATOM 1063 O O . ILE A 1 138 ? 1.489 9.635 -3.292 1.00 81.00 138 ILE A O 1
ATOM 1067 N N . SER A 1 139 ? 1.803 11.841 -3.366 1.00 87.31 139 SER A N 1
ATOM 1068 C CA . SER A 1 139 ? 0.391 12.209 -3.123 1.00 87.31 139 SER A CA 1
ATOM 1069 C C . SER A 1 139 ? -0.606 11.718 -4.188 1.00 87.31 139 SER A C 1
ATOM 1071 O O . SER A 1 139 ? -1.824 11.828 -4.009 1.00 87.31 139 SER A O 1
ATOM 1073 N N . SER A 1 140 ? -0.100 11.161 -5.294 1.00 86.38 140 SER A N 1
ATOM 1074 C CA . SER A 1 140 ? -0.888 10.511 -6.345 1.00 86.38 140 SER A CA 1
ATOM 1075 C C . SER A 1 140 ? -1.307 9.070 -6.009 1.00 86.38 140 SER A C 1
ATOM 1077 O O . SER A 1 140 ? -2.139 8.513 -6.729 1.00 86.38 140 SER A O 1
ATOM 1079 N N . LEU A 1 141 ? -0.794 8.480 -4.918 1.00 89.31 141 LEU A N 1
ATOM 1080 C CA . LEU A 1 141 ? -1.122 7.110 -4.522 1.00 89.31 141 LEU A CA 1
ATOM 1081 C C . LEU A 1 141 ? -2.611 6.934 -4.202 1.00 89.31 141 LEU A C 1
ATOM 1083 O O . LEU A 1 141 ? -3.211 7.688 -3.439 1.00 89.31 141 LEU A O 1
ATOM 1087 N N . GLN A 1 142 ? -3.168 5.871 -4.773 1.00 95.44 142 GLN A N 1
ATOM 1088 C CA . GLN A 1 142 ? -4.509 5.342 -4.536 1.00 95.44 142 GLN A CA 1
ATOM 1089 C C . GLN A 1 142 ? -4.460 3.964 -3.866 1.00 95.44 142 GLN A C 1
ATOM 1091 O O . GLN A 1 142 ? -5.392 3.590 -3.161 1.00 95.44 142 GLN A O 1
ATOM 1096 N N . THR A 1 143 ? -3.376 3.211 -4.051 1.00 94.31 143 THR A N 1
ATOM 1097 C CA . THR A 1 143 ? -3.163 1.904 -3.428 1.00 94.31 143 THR A CA 1
ATOM 1098 C C . THR A 1 143 ? -1.772 1.843 -2.817 1.00 94.31 143 THR A C 1
ATOM 1100 O O . THR A 1 143 ? -0.781 2.050 -3.519 1.00 94.31 143 THR A O 1
ATOM 1103 N N . LEU A 1 144 ? -1.701 1.522 -1.529 1.00 93.00 144 LEU A N 1
ATOM 1104 C CA . LEU A 1 144 ? -0.456 1.297 -0.807 1.00 93.00 144 LEU A CA 1
ATOM 1105 C C . LEU A 1 144 ? -0.544 -0.020 -0.035 1.00 93.00 144 LEU A C 1
ATOM 1107 O O . LEU A 1 144 ? -1.532 -0.272 0.644 1.00 93.00 144 LEU A O 1
ATOM 1111 N N . SER A 1 145 ? 0.486 -0.848 -0.127 1.00 90.75 145 SER A N 1
ATOM 1112 C CA . SER A 1 145 ? 0.582 -2.092 0.636 1.00 90.75 145 SER A CA 1
ATOM 1113 C C . SER A 1 145 ? 1.950 -2.175 1.302 1.00 90.75 145 SER A C 1
ATOM 1115 O O . SER A 1 145 ? 2.973 -2.050 0.626 1.00 90.75 145 SER A O 1
ATOM 1117 N N . LEU A 1 146 ? 1.963 -2.320 2.628 1.00 90.00 146 LEU A N 1
ATOM 1118 C CA . LEU A 1 146 ? 3.167 -2.408 3.465 1.00 90.00 146 LEU A CA 1
ATOM 1119 C C . LEU A 1 146 ? 3.129 -3.658 4.359 1.00 90.00 146 LEU A C 1
ATOM 1121 O O . LEU A 1 146 ? 3.661 -3.648 5.467 1.00 90.00 146 LEU A O 1
ATOM 1125 N N . ASP A 1 147 ? 2.472 -4.724 3.905 1.00 87.50 147 ASP A N 1
ATOM 1126 C CA . ASP A 1 147 ? 2.290 -5.940 4.704 1.00 87.50 147 ASP A CA 1
ATOM 1127 C C . ASP A 1 147 ? 3.642 -6.555 5.102 1.00 87.50 147 ASP A C 1
ATOM 1129 O O . ASP A 1 147 ? 4.620 -6.466 4.361 1.00 87.50 147 ASP A O 1
ATOM 1133 N N . TYR A 1 148 ? 3.742 -7.198 6.261 1.00 85.38 148 TYR A N 1
ATOM 1134 C CA . TYR A 1 148 ? 4.979 -7.835 6.736 1.00 85.38 148 TYR A CA 1
ATOM 1135 C C . TYR A 1 148 ? 6.208 -6.904 6.754 1.00 85.38 148 TYR A C 1
ATOM 1137 O O . TYR A 1 148 ? 7.342 -7.381 6.675 1.00 85.38 148 TYR A O 1
ATOM 1145 N N . ASN A 1 149 ? 6.010 -5.581 6.795 1.00 84.56 149 ASN A N 1
ATOM 1146 C CA . ASN A 1 149 ? 7.095 -4.608 6.766 1.00 84.56 149 ASN A CA 1
ATOM 1147 C C . ASN A 1 149 ? 7.444 -4.148 8.190 1.00 84.56 149 ASN A C 1
ATOM 1149 O O . ASN A 1 149 ? 6.717 -3.326 8.754 1.00 84.56 149 ASN A O 1
ATOM 1153 N N . PRO A 1 150 ? 8.567 -4.609 8.779 1.00 85.81 150 PRO A N 1
ATOM 1154 C CA . PRO A 1 150 ? 8.925 -4.304 10.166 1.00 85.81 150 PRO A CA 1
ATOM 1155 C C . PRO A 1 150 ? 9.396 -2.857 10.366 1.00 85.81 150 PRO A C 1
ATOM 1157 O O . PRO A 1 150 ? 9.719 -2.460 11.478 1.00 85.81 150 PRO A O 1
ATOM 1160 N N . LEU A 1 151 ? 9.499 -2.059 9.297 1.00 85.44 151 LEU A N 1
ATOM 1161 C CA . LEU A 1 151 ? 9.911 -0.657 9.380 1.00 85.44 151 LEU A CA 1
ATOM 1162 C C . LEU A 1 151 ? 8.728 0.298 9.560 1.00 85.44 151 LEU A C 1
ATOM 1164 O O . LEU A 1 151 ? 8.960 1.502 9.694 1.00 85.44 151 LEU A O 1
ATOM 1168 N N . VAL A 1 152 ? 7.490 -0.202 9.530 1.00 91.56 152 VAL A N 1
ATOM 1169 C CA . VAL A 1 152 ? 6.293 0.611 9.761 1.00 91.56 152 VAL A CA 1
ATOM 1170 C C . VAL A 1 152 ? 6.216 0.990 11.239 1.00 91.56 152 VAL A C 1
ATOM 1172 O O . VAL A 1 152 ? 6.200 0.129 12.112 1.00 91.56 152 VAL A O 1
ATOM 1175 N N . ASP A 1 153 ? 6.174 2.295 11.501 1.00 94.00 153 ASP A N 1
ATOM 1176 C CA . ASP A 1 153 ? 6.004 2.882 12.828 1.00 94.00 153 ASP A CA 1
ATOM 1177 C C . ASP A 1 153 ? 4.952 4.002 12.802 1.00 94.00 153 ASP A C 1
ATOM 1179 O O . ASP A 1 153 ? 4.549 4.483 11.737 1.00 94.00 153 ASP A O 1
ATOM 1183 N N . ASP A 1 154 ? 4.546 4.475 13.978 1.00 95.69 154 ASP A N 1
ATOM 1184 C CA . ASP A 1 154 ? 3.579 5.572 14.122 1.00 95.69 154 ASP A CA 1
ATOM 1185 C C . ASP A 1 154 ? 3.980 6.845 13.365 1.00 95.69 154 ASP A C 1
ATOM 1187 O O . ASP A 1 154 ? 3.137 7.547 12.805 1.00 95.69 154 ASP A O 1
ATOM 1191 N N . ASN A 1 155 ? 5.279 7.147 13.297 1.00 94.25 155 ASN A N 1
ATOM 1192 C CA . ASN A 1 155 ? 5.758 8.327 12.583 1.00 94.25 155 ASN A CA 1
ATOM 1193 C C . ASN A 1 155 ? 5.538 8.209 11.067 1.00 94.25 155 ASN A C 1
ATOM 1195 O O . ASN A 1 155 ? 5.237 9.202 10.394 1.00 94.25 155 ASN A O 1
ATOM 1199 N N . LEU A 1 156 ? 5.741 7.013 10.506 1.00 92.81 156 LEU A N 1
ATOM 1200 C CA . LEU A 1 156 ? 5.414 6.723 9.117 1.00 92.81 156 LEU A CA 1
ATOM 1201 C C . LEU A 1 156 ? 3.903 6.807 8.895 1.00 92.81 156 LEU A C 1
ATOM 1203 O O . LEU A 1 156 ? 3.489 7.466 7.941 1.00 92.81 156 LEU A O 1
ATOM 1207 N N . LEU A 1 157 ? 3.097 6.207 9.778 1.00 96.44 157 LEU A N 1
ATOM 1208 C CA . LEU A 1 157 ? 1.635 6.269 9.698 1.00 96.44 157 LEU A CA 1
ATOM 1209 C C . LEU A 1 157 ? 1.130 7.712 9.739 1.00 96.44 157 LEU A C 1
ATOM 1211 O O . LEU A 1 157 ? 0.291 8.070 8.915 1.00 96.44 157 LEU A O 1
ATOM 1215 N N . SER A 1 158 ? 1.694 8.570 10.594 1.00 96.75 158 SER A N 1
ATOM 1216 C CA . SER A 1 158 ? 1.391 10.007 10.600 1.00 96.75 158 SER A CA 1
ATOM 1217 C C . SER A 1 158 ? 1.728 10.655 9.263 1.00 96.75 158 SER A C 1
ATOM 1219 O O . SER A 1 158 ? 0.884 11.314 8.665 1.00 96.75 158 SER A O 1
ATOM 1221 N N . SER A 1 159 ? 2.935 10.412 8.746 1.00 93.19 159 SER A N 1
ATOM 1222 C CA . SER A 1 159 ? 3.383 11.004 7.480 1.00 93.19 159 SER A CA 1
ATOM 1223 C C . SER A 1 159 ? 2.499 10.576 6.301 1.00 93.19 159 SER A C 1
ATOM 1225 O O . SER A 1 159 ? 2.166 11.397 5.446 1.00 93.19 159 SER A O 1
ATOM 1227 N N . ILE A 1 160 ? 2.104 9.301 6.243 1.00 94.50 160 ILE A N 1
ATOM 1228 C CA . ILE A 1 160 ? 1.190 8.767 5.223 1.00 94.50 160 ILE A CA 1
ATOM 1229 C C . ILE A 1 160 ? -0.203 9.386 5.395 1.00 94.50 160 ILE A C 1
ATOM 1231 O O . ILE A 1 160 ? -0.762 9.894 4.422 1.00 94.50 160 ILE A O 1
ATOM 1235 N N . SER A 1 161 ? -0.725 9.411 6.622 1.00 95.44 161 SER A N 1
ATOM 1236 C CA . SER A 1 161 ? -2.064 9.924 6.944 1.00 95.44 161 SER A CA 1
ATOM 1237 C C . SER A 1 161 ? -2.221 11.421 6.721 1.00 95.44 161 SER A C 1
ATOM 1239 O O . SER A 1 161 ? -3.337 11.873 6.490 1.00 95.44 161 SER A O 1
ATOM 1241 N N . ASP A 1 162 ? -1.133 12.193 6.753 1.00 95.12 162 ASP A N 1
ATOM 1242 C CA . ASP A 1 162 ? -1.163 13.629 6.465 1.00 95.12 162 ASP A CA 1
ATOM 1243 C C . ASP A 1 162 ? -1.093 13.925 4.959 1.00 95.12 162 ASP A C 1
ATOM 1245 O O . ASP A 1 162 ? -1.752 14.848 4.480 1.00 95.12 162 ASP A O 1
ATOM 1249 N N . ASN A 1 163 ? -0.357 13.126 4.180 1.00 91.75 163 ASN A N 1
ATOM 1250 C CA . ASN A 1 163 ? -0.030 13.478 2.793 1.00 91.75 163 ASN A CA 1
ATOM 1251 C C . ASN A 1 163 ? -0.778 12.664 1.721 1.00 91.75 163 ASN A C 1
ATOM 1253 O O . ASN A 1 163 ? -0.976 13.158 0.609 1.00 91.75 163 ASN A O 1
ATOM 1257 N N . LEU A 1 164 ? -1.210 11.432 2.011 1.00 93.25 164 LEU A N 1
ATOM 1258 C CA . LEU A 1 164 ? -1.753 10.504 1.008 1.00 93.25 164 LEU A CA 1
ATOM 1259 C C . LEU A 1 164 ? -3.293 10.476 0.985 1.00 93.25 164 LEU A C 1
ATOM 1261 O O . LEU A 1 164 ? -3.917 9.419 1.002 1.00 93.25 164 LEU A O 1
ATOM 1265 N N . GLN A 1 165 ? -3.926 11.649 0.895 1.00 94.31 165 GLN A N 1
ATOM 1266 C CA . GLN A 1 165 ? -5.393 11.819 0.986 1.00 94.31 165 GLN A CA 1
ATOM 1267 C C . GLN A 1 165 ? -6.204 11.198 -0.171 1.00 94.31 165 GLN A C 1
ATOM 1269 O O . GLN A 1 165 ? -7.435 11.258 -0.181 1.00 94.31 165 GLN A O 1
ATOM 1274 N N . ASN A 1 166 ? -5.533 10.639 -1.181 1.00 94.31 166 ASN A N 1
ATOM 1275 C CA . ASN A 1 166 ? -6.165 9.980 -2.324 1.00 94.31 166 ASN A CA 1
ATOM 1276 C C . ASN A 1 166 ? -6.175 8.448 -2.218 1.00 94.31 166 ASN A C 1
ATOM 1278 O O . ASN A 1 166 ? -6.659 7.798 -3.147 1.00 94.31 166 ASN A O 1
ATOM 1282 N N . LEU A 1 167 ? -5.680 7.880 -1.110 1.00 96.94 167 LEU A N 1
ATOM 1283 C CA . LEU A 1 167 ? -5.705 6.438 -0.886 1.00 96.94 167 LEU A CA 1
ATOM 1284 C C . LEU A 1 167 ? -7.140 5.900 -0.860 1.00 96.94 167 LEU A C 1
ATOM 1286 O O . LEU A 1 167 ? -7.997 6.393 -0.129 1.00 96.94 167 LEU A O 1
ATOM 1290 N N . ARG A 1 168 ? -7.355 4.860 -1.668 1.00 97.88 168 ARG A N 1
ATOM 1291 C CA . ARG A 1 168 ? -8.556 4.018 -1.726 1.00 97.88 168 ARG A CA 1
ATOM 1292 C C . ARG A 1 168 ? -8.304 2.632 -1.143 1.00 97.88 168 ARG A C 1
ATOM 1294 O O . ARG A 1 168 ? -9.208 2.055 -0.562 1.00 97.88 168 ARG A O 1
ATOM 1301 N N . LYS A 1 169 ? -7.081 2.111 -1.255 1.00 98.12 169 LYS A N 1
ATOM 1302 C CA . LYS A 1 169 ? -6.687 0.821 -0.681 1.00 98.12 169 LYS A CA 1
ATOM 1303 C C . LYS A 1 169 ? -5.418 0.968 0.143 1.00 98.12 169 LYS A C 1
ATOM 1305 O O . LYS A 1 169 ? -4.410 1.451 -0.380 1.00 98.12 169 LYS A O 1
ATOM 1310 N N . PHE A 1 170 ? -5.459 0.528 1.396 1.00 97.81 170 PHE A N 1
ATOM 1311 C CA . PHE A 1 170 ? -4.292 0.522 2.269 1.00 97.81 170 PHE A CA 1
ATOM 1312 C C . PHE A 1 170 ? -4.199 -0.789 3.049 1.00 97.81 170 PHE A C 1
ATOM 1314 O O . PHE A 1 170 ? -5.139 -1.162 3.743 1.00 97.81 170 PHE A O 1
ATOM 1321 N N . THR A 1 171 ? -3.073 -1.493 2.937 1.00 95.75 171 THR A N 1
ATOM 1322 C CA . THR A 1 171 ? -2.842 -2.743 3.673 1.00 95.75 171 THR A CA 1
ATOM 1323 C C . THR A 1 171 ? -1.583 -2.645 4.536 1.00 95.75 171 THR A C 1
ATOM 1325 O O . THR A 1 171 ? -0.544 -2.137 4.095 1.00 95.75 171 THR A O 1
ATOM 1328 N N . LEU A 1 172 ? -1.715 -3.086 5.788 1.00 95.44 172 LEU A N 1
ATOM 1329 C CA . LEU A 1 172 ? -0.688 -3.091 6.834 1.00 95.44 172 LEU A CA 1
ATOM 1330 C C . LEU A 1 172 ? -0.637 -4.454 7.547 1.00 95.44 172 LEU A C 1
ATOM 1332 O O . LEU A 1 172 ? -0.287 -4.526 8.724 1.00 95.44 172 LEU A O 1
ATOM 1336 N N . SER A 1 173 ? -1.025 -5.538 6.876 1.00 91.69 173 SER A N 1
ATOM 1337 C CA . SER A 1 173 ? -1.155 -6.841 7.527 1.00 91.69 173 SER A CA 1
ATOM 1338 C C . SER A 1 173 ? 0.196 -7.312 8.072 1.00 91.69 173 SER A C 1
ATOM 1340 O O . SER A 1 173 ? 1.182 -7.333 7.339 1.00 91.69 173 SER A O 1
ATOM 1342 N N . PHE A 1 174 ? 0.256 -7.669 9.359 1.00 90.75 174 PHE A N 1
ATOM 1343 C CA . PHE A 1 174 ? 1.488 -8.067 10.059 1.00 90.75 174 PHE A CA 1
ATOM 1344 C C . PHE A 1 174 ? 2.650 -7.061 9.905 1.00 90.75 174 PHE A C 1
ATOM 1346 O O . PHE A 1 174 ? 3.819 -7.450 9.877 1.00 90.75 174 PHE A O 1
ATOM 1353 N N . ALA A 1 175 ? 2.347 -5.771 9.737 1.00 91.44 175 ALA A N 1
ATOM 1354 C CA . ALA A 1 175 ? 3.354 -4.722 9.629 1.00 91.44 175 ALA A CA 1
ATOM 1355 C C . ALA A 1 175 ? 3.858 -4.253 11.004 1.00 91.44 175 ALA A C 1
ATOM 1357 O O . ALA A 1 175 ? 3.166 -4.360 12.014 1.00 91.44 175 ALA A O 1
ATOM 1358 N N . GLY A 1 176 ? 5.055 -3.665 11.012 1.00 89.50 176 GLY A N 1
ATOM 1359 C CA . GLY A 1 176 ? 5.708 -3.146 12.209 1.00 89.50 176 GLY A CA 1
ATOM 1360 C C . GLY A 1 176 ? 6.064 -4.230 13.226 1.00 89.50 176 GLY A C 1
ATOM 1361 O O . GLY A 1 176 ? 6.106 -5.422 12.929 1.00 89.50 176 GLY A O 1
ATOM 1362 N N . THR A 1 177 ? 6.351 -3.785 14.441 1.00 84.88 177 THR A N 1
ATOM 1363 C CA . THR A 1 177 ? 6.485 -4.634 15.631 1.00 84.88 177 THR A CA 1
ATOM 1364 C C . THR A 1 177 ? 5.546 -4.115 16.715 1.00 84.88 177 THR A C 1
ATOM 1366 O O . THR A 1 177 ? 5.120 -2.957 16.652 1.00 84.88 177 THR A O 1
ATOM 1369 N N . ASP A 1 178 ? 5.271 -4.931 17.735 1.00 77.94 178 ASP A N 1
ATOM 1370 C CA . ASP A 1 178 ? 4.345 -4.603 18.834 1.00 77.94 178 ASP A CA 1
ATOM 1371 C C . ASP A 1 178 ? 4.678 -3.286 19.560 1.00 77.94 178 ASP A C 1
ATOM 1373 O O . ASP A 1 178 ? 3.812 -2.672 20.177 1.00 77.94 178 ASP A O 1
ATOM 1377 N N . CYS A 1 179 ? 5.929 -2.827 19.469 1.00 83.38 179 CYS A N 1
ATOM 1378 C CA . CYS A 1 179 ? 6.391 -1.585 20.086 1.00 83.38 179 CYS A CA 1
ATOM 1379 C C . CYS A 1 179 ? 6.417 -0.379 19.131 1.00 83.38 179 CYS A C 1
ATOM 1381 O O . CYS A 1 179 ? 6.622 0.746 19.582 1.00 83.38 179 CYS A O 1
ATOM 1383 N N . GLN A 1 180 ? 6.297 -0.592 17.818 1.00 88.25 180 GLN A N 1
ATOM 1384 C CA . GLN A 1 180 ? 6.482 0.457 16.805 1.00 88.25 180 GLN A CA 1
ATOM 1385 C C . GLN A 1 180 ? 5.171 1.010 16.260 1.00 88.25 180 GLN A C 1
ATOM 1387 O O . GLN A 1 180 ? 5.122 2.189 15.902 1.00 88.25 180 GLN A O 1
ATOM 1392 N N . ILE A 1 181 ? 4.143 0.165 16.183 1.00 94.44 181 ILE A N 1
ATOM 1393 C CA . ILE A 1 181 ? 2.787 0.577 15.838 1.00 94.44 181 ILE A CA 1
ATOM 1394 C C . ILE A 1 181 ? 1.977 0.582 17.126 1.00 94.44 181 ILE A C 1
ATOM 1396 O O . ILE A 1 181 ? 1.801 -0.464 17.745 1.00 94.44 181 ILE A O 1
ATOM 1400 N N . THR A 1 182 ? 1.479 1.747 17.527 1.00 95.31 182 THR A N 1
ATOM 1401 C CA . THR A 1 182 ? 0.619 1.888 18.704 1.00 95.31 182 THR A CA 1
ATOM 1402 C C . THR A 1 182 ? -0.829 2.157 18.308 1.00 95.31 182 THR A C 1
ATOM 1404 O O . THR A 1 182 ? -1.145 2.505 17.167 1.00 95.31 182 THR A O 1
ATOM 1407 N N . THR A 1 183 ? -1.734 2.046 19.281 1.00 94.94 183 THR A N 1
ATOM 1408 C CA . THR A 1 183 ? -3.142 2.434 19.123 1.00 94.94 183 THR A CA 1
ATOM 1409 C C . THR A 1 183 ? -3.274 3.861 18.595 1.00 94.94 183 THR A C 1
ATOM 1411 O O . THR A 1 183 ? -4.075 4.111 17.699 1.00 94.94 183 THR A O 1
ATOM 1414 N N . ASN A 1 184 ? -2.448 4.790 19.087 1.00 95.44 184 ASN A N 1
ATOM 1415 C CA . ASN A 1 184 ? -2.482 6.181 18.640 1.00 95.44 184 ASN A CA 1
ATOM 1416 C C . ASN A 1 184 ? -2.069 6.317 17.172 1.00 95.44 184 ASN A C 1
ATOM 1418 O O . ASN A 1 184 ? -2.705 7.072 16.439 1.00 95.44 184 ASN A O 1
ATOM 1422 N N . GLY A 1 185 ? -1.048 5.574 16.732 1.00 95.88 185 GLY A N 1
ATOM 1423 C CA . GLY A 1 185 ? -0.632 5.550 15.332 1.00 95.88 185 GLY A CA 1
ATOM 1424 C C . GLY A 1 185 ? -1.715 5.019 14.400 1.00 95.88 185 GLY A C 1
ATOM 1425 O O . GLY A 1 185 ? -1.961 5.614 13.352 1.00 95.88 185 GLY A O 1
ATOM 1426 N N . LEU A 1 186 ? -2.414 3.949 14.794 1.00 96.25 186 LEU A N 1
ATOM 1427 C CA . LEU A 1 186 ? -3.517 3.395 14.000 1.00 96.25 186 LEU A CA 1
ATOM 1428 C C . LEU A 1 18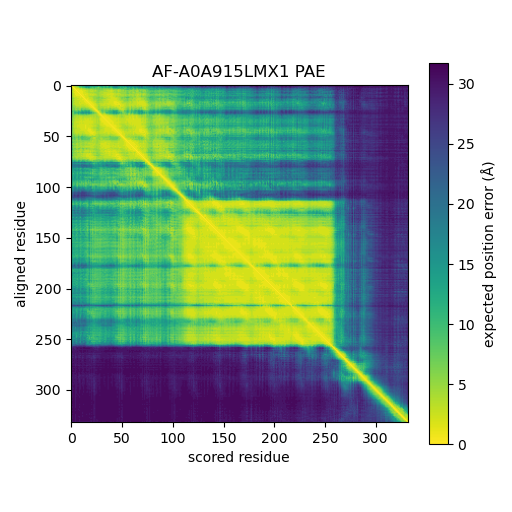6 ? -4.759 4.297 13.975 1.00 96.25 186 LEU A C 1
ATOM 1430 O O . LEU A 1 186 ? -5.426 4.370 12.946 1.00 96.25 186 LEU A O 1
ATOM 1434 N N . CYS A 1 187 ? -5.051 5.048 15.040 1.00 96.62 187 CYS A N 1
ATOM 1435 C CA . CYS A 1 187 ? -6.143 6.032 15.023 1.00 96.62 187 CYS A CA 1
ATOM 1436 C C . CYS A 1 187 ? -5.940 7.127 13.956 1.00 96.62 187 CYS A C 1
ATOM 1438 O O . CYS A 1 187 ? -6.910 7.708 13.471 1.00 96.62 187 CYS A O 1
ATOM 1440 N N . LEU A 1 188 ? -4.700 7.394 13.519 1.00 97.12 188 LEU A N 1
ATOM 1441 C CA . LEU A 1 188 ? -4.429 8.365 12.450 1.00 97.12 188 LEU A CA 1
ATOM 1442 C C . LEU A 1 188 ? -5.033 7.948 11.101 1.00 97.12 188 LEU A C 1
ATOM 1444 O O . LEU A 1 188 ? -5.294 8.818 10.267 1.00 97.12 188 LEU A O 1
ATOM 1448 N N . LEU A 1 189 ? -5.318 6.654 10.903 1.00 96.81 189 LEU A N 1
ATOM 1449 C CA . LEU A 1 189 ? -5.934 6.135 9.680 1.00 96.81 189 LEU A CA 1
ATOM 1450 C C . LEU A 1 189 ? -7.335 6.715 9.434 1.00 96.81 189 LEU A C 1
ATOM 1452 O O . LEU A 1 189 ? -7.736 6.853 8.280 1.00 96.81 189 LEU A O 1
ATOM 1456 N N . ALA A 1 190 ? -8.033 7.173 10.480 1.00 96.31 190 ALA A N 1
ATOM 1457 C CA . ALA A 1 190 ? -9.318 7.866 10.362 1.00 96.31 190 ALA A CA 1
ATOM 1458 C C . ALA A 1 190 ? -9.242 9.172 9.536 1.00 96.31 190 ALA A C 1
ATOM 1460 O O . ALA A 1 190 ? -10.263 9.746 9.143 1.00 96.31 190 ALA A O 1
ATOM 1461 N N . LYS A 1 191 ? -8.040 9.673 9.221 1.00 96.38 191 LYS A N 1
ATOM 1462 C CA . LYS A 1 191 ? -7.862 10.800 8.294 1.00 96.38 191 LYS A CA 1
ATOM 1463 C C . LYS A 1 191 ? -8.232 10.443 6.847 1.00 96.38 191 LYS A C 1
ATOM 1465 O O . LYS A 1 191 ? -8.653 11.333 6.110 1.00 96.38 191 LYS A O 1
ATOM 1470 N N . PHE A 1 192 ? -8.159 9.173 6.439 1.00 96.69 192 PHE A N 1
ATOM 1471 C CA . PHE A 1 192 ? -8.441 8.762 5.060 1.00 96.69 192 PHE A CA 1
ATOM 1472 C C . PHE A 1 192 ? -9.944 8.692 4.760 1.00 96.69 192 PHE A C 1
ATOM 1474 O O . PHE A 1 192 ? -10.600 7.679 4.991 1.00 96.69 192 PHE A O 1
ATOM 1481 N N . LYS A 1 193 ? -10.490 9.762 4.172 1.00 94.88 193 LYS A N 1
ATOM 1482 C CA . LYS A 1 193 ? -11.930 9.871 3.857 1.00 94.88 193 LYS A CA 1
ATOM 1483 C C . LYS A 1 193 ? -12.373 9.159 2.574 1.00 94.88 193 LYS A C 1
ATOM 1485 O O . LYS A 1 193 ? -13.565 9.071 2.315 1.00 94.88 193 LYS A O 1
ATOM 1490 N N . LYS A 1 194 ? -11.430 8.707 1.744 1.00 96.56 194 LYS A N 1
ATOM 1491 C CA . LYS A 1 194 ? -11.698 8.042 0.452 1.00 96.56 194 LYS A CA 1
ATOM 1492 C C . LYS A 1 194 ? -11.354 6.550 0.464 1.00 96.56 194 LYS A C 1
ATOM 1494 O O . LYS A 1 194 ? -11.341 5.931 -0.598 1.00 96.56 194 LYS A O 1
ATOM 1499 N N . LEU A 1 195 ? -11.007 6.009 1.631 1.00 97.81 195 LEU A N 1
ATOM 1500 C CA . LEU A 1 195 ? -10.551 4.634 1.757 1.00 97.81 195 LEU A CA 1
ATOM 1501 C C . LEU A 1 195 ? -11.730 3.676 1.560 1.00 97.81 195 LEU A C 1
ATOM 1503 O O . LEU A 1 195 ? -12.740 3.804 2.239 1.00 97.81 195 LEU A O 1
ATOM 1507 N N . GLU A 1 196 ? -11.582 2.740 0.631 1.00 97.75 196 GLU A N 1
ATOM 1508 C CA . GLU A 1 196 ? -12.566 1.723 0.246 1.00 97.75 196 GLU A CA 1
ATOM 1509 C C . GLU A 1 196 ? -12.162 0.329 0.746 1.00 97.75 196 GLU A C 1
ATOM 1511 O O . GLU A 1 196 ? -13.026 -0.483 1.067 1.00 97.75 196 GLU A O 1
ATOM 1516 N N . GLU A 1 197 ? -10.859 0.051 0.843 1.00 97.75 197 GLU A N 1
ATOM 1517 C CA . GLU A 1 197 ? -10.322 -1.222 1.327 1.00 97.75 197 GLU A CA 1
ATOM 1518 C C . GLU A 1 197 ? -9.203 -1.002 2.353 1.00 97.75 197 GLU A C 1
ATOM 1520 O O . GLU A 1 197 ? -8.237 -0.274 2.090 1.00 97.75 197 GLU A O 1
ATOM 1525 N N . LEU A 1 198 ? -9.321 -1.663 3.507 1.00 97.94 198 LEU A N 1
ATOM 1526 C CA . LEU A 1 198 ? -8.353 -1.596 4.600 1.00 97.94 198 LEU A CA 1
ATOM 1527 C C . LEU A 1 198 ? -8.046 -2.989 5.166 1.00 97.94 198 LEU A C 1
ATOM 1529 O O . LEU A 1 198 ? -8.954 -3.705 5.579 1.00 97.94 198 LEU A O 1
ATOM 1533 N N . ASP A 1 199 ? -6.766 -3.360 5.228 1.00 96.69 199 ASP A N 1
ATOM 1534 C CA . ASP A 1 199 ? -6.311 -4.584 5.908 1.00 96.69 199 ASP A CA 1
ATOM 1535 C C . ASP A 1 199 ? -5.401 -4.231 7.094 1.00 96.69 199 ASP A C 1
ATOM 1537 O O . ASP A 1 199 ? -4.322 -3.662 6.905 1.00 96.69 199 ASP A O 1
ATOM 1541 N N . LEU A 1 200 ? -5.851 -4.573 8.306 1.00 96.12 200 LEU A N 1
ATOM 1542 C CA . LEU A 1 200 ? -5.141 -4.403 9.583 1.00 96.12 200 LEU A CA 1
ATOM 1543 C C . LEU A 1 200 ? -4.886 -5.749 10.283 1.00 96.12 200 LEU A C 1
ATOM 1545 O O . LEU A 1 200 ? -4.648 -5.793 11.492 1.00 96.12 200 LEU A O 1
ATOM 1549 N N . SER A 1 201 ? -4.956 -6.853 9.536 1.00 90.19 201 SER A N 1
ATOM 1550 C CA . SER A 1 201 ? -4.820 -8.208 10.071 1.00 90.19 201 SER A CA 1
ATOM 1551 C C . SER A 1 201 ? -3.489 -8.401 10.801 1.00 90.19 201 SER A C 1
ATOM 1553 O O . SER A 1 201 ? -2.431 -8.031 10.291 1.00 90.19 201 SER A O 1
ATOM 1555 N N . GLY A 1 202 ? -3.526 -9.047 11.965 1.00 87.81 202 GLY A N 1
ATOM 1556 C CA . GLY A 1 202 ? -2.339 -9.435 12.726 1.00 87.81 202 GLY A CA 1
ATOM 1557 C C . GLY A 1 202 ? -1.621 -8.284 13.433 1.00 87.81 202 GLY A C 1
ATOM 1558 O O . GLY A 1 202 ? -0.496 -8.471 13.885 1.00 87.81 202 GLY A O 1
ATOM 1559 N N . LEU A 1 203 ? -2.237 -7.100 13.532 1.00 92.06 203 LEU A N 1
ATOM 1560 C CA . LEU A 1 203 ? -1.678 -5.974 14.280 1.00 92.06 203 LEU A CA 1
ATOM 1561 C C . LEU A 1 203 ? -2.078 -6.044 15.759 1.00 92.06 203 LEU A C 1
ATOM 1563 O O . LEU A 1 203 ? -3.253 -5.895 16.098 1.00 92.06 203 LEU A O 1
ATOM 1567 N N . ALA A 1 204 ? -1.096 -6.206 16.650 1.00 88.19 204 ALA A N 1
ATOM 1568 C CA . ALA A 1 204 ? -1.321 -6.288 18.097 1.00 88.19 204 ALA A CA 1
ATOM 1569 C C . ALA A 1 204 ? -1.943 -5.010 18.692 1.00 88.19 204 ALA A C 1
ATOM 1571 O O . ALA A 1 204 ? -2.710 -5.077 19.649 1.00 88.19 204 ALA A O 1
ATOM 1572 N N . ALA A 1 205 ? -1.651 -3.845 18.105 1.00 92.31 205 ALA A N 1
ATOM 1573 C CA . ALA A 1 205 ? -2.163 -2.551 18.553 1.00 92.31 205 ALA A CA 1
ATOM 1574 C C . ALA A 1 205 ? -3.629 -2.273 18.172 1.00 92.31 205 ALA A C 1
ATOM 1576 O O . ALA A 1 205 ? -4.182 -1.245 18.587 1.00 92.31 205 ALA A O 1
ATOM 1577 N N . LEU A 1 206 ? -4.253 -3.152 17.377 1.00 92.25 206 LEU A N 1
ATOM 1578 C CA . LEU A 1 206 ? -5.644 -3.012 16.966 1.00 92.25 206 LEU A CA 1
ATOM 1579 C C . LEU A 1 206 ? -6.589 -3.397 18.112 1.00 92.25 206 LEU A C 1
ATOM 1581 O O . LEU A 1 206 ? -6.611 -4.543 18.558 1.00 92.25 206 LEU A O 1
ATOM 1585 N N . ASN A 1 207 ? -7.407 -2.441 18.550 1.00 90.81 207 ASN A N 1
ATOM 1586 C CA . ASN A 1 207 ? -8.388 -2.610 19.621 1.00 90.81 207 ASN A CA 1
ATOM 1587 C C . ASN A 1 207 ? -9.672 -1.803 19.348 1.00 90.81 207 ASN A C 1
ATOM 1589 O O . ASN A 1 207 ? -9.775 -1.106 18.335 1.00 90.81 207 ASN A O 1
ATOM 1593 N N . VAL A 1 208 ? -10.634 -1.870 20.278 1.00 89.00 208 VAL A N 1
ATOM 1594 C CA . VAL A 1 208 ? -11.918 -1.138 20.227 1.00 89.00 208 VAL A CA 1
ATOM 1595 C C . VAL A 1 208 ? -11.736 0.348 19.897 1.00 89.00 208 VAL A C 1
ATOM 1597 O O . VAL A 1 208 ? -12.454 0.885 19.057 1.00 89.00 208 VAL A O 1
ATOM 1600 N N . GLN A 1 209 ? -10.765 1.020 20.525 1.00 92.50 209 GLN A N 1
ATOM 1601 C CA . GLN A 1 209 ? -10.545 2.456 20.340 1.00 92.50 209 GLN A CA 1
ATOM 1602 C C . GLN A 1 209 ? -10.139 2.787 18.898 1.00 92.50 209 GLN A C 1
ATOM 1604 O O . GLN A 1 209 ? -10.598 3.787 18.344 1.00 92.50 209 GLN A O 1
ATOM 1609 N N . VAL A 1 210 ? -9.309 1.940 18.283 1.00 94.62 210 VAL A N 1
ATOM 1610 C CA . VAL A 1 210 ? -8.918 2.098 16.876 1.00 94.62 210 VAL A CA 1
ATOM 1611 C C . VAL A 1 210 ? -10.128 1.925 15.960 1.00 94.62 210 VAL A C 1
ATOM 1613 O O . VAL A 1 210 ? -10.350 2.772 15.096 1.00 94.62 210 VAL A O 1
ATOM 1616 N N . LEU A 1 211 ? -10.932 0.872 16.157 1.00 92.44 211 LEU A N 1
ATOM 1617 C CA . LEU A 1 211 ? -12.121 0.641 15.328 1.00 92.44 211 LEU A CA 1
ATOM 1618 C C . LEU A 1 211 ? -13.131 1.772 15.458 1.00 92.44 211 LEU A C 1
ATOM 1620 O O . LEU A 1 211 ? -13.610 2.260 14.438 1.00 92.44 211 LEU A O 1
ATOM 1624 N N . LYS A 1 212 ? -13.383 2.254 16.676 1.00 92.25 212 LYS A N 1
ATOM 1625 C CA . LYS A 1 212 ? -14.244 3.414 16.903 1.00 92.25 212 LYS A CA 1
ATOM 1626 C C . LYS A 1 212 ? -13.772 4.629 16.108 1.00 92.25 212 LYS A C 1
ATOM 1628 O O . LYS A 1 212 ? -14.580 5.280 15.454 1.00 92.25 212 LYS A O 1
ATOM 1633 N N . SER A 1 213 ? -12.466 4.902 16.110 1.00 94.81 213 SER A N 1
ATOM 1634 C CA . SER A 1 213 ? -11.920 6.030 15.356 1.00 94.81 213 SER A CA 1
ATOM 1635 C C . SER A 1 213 ? -12.060 5.843 13.841 1.00 94.81 213 SER A C 1
ATOM 1637 O O . SER A 1 213 ? -12.521 6.741 13.141 1.00 94.81 213 SER A O 1
ATOM 1639 N N . ILE A 1 214 ? -11.741 4.657 13.316 1.00 94.31 214 ILE A N 1
ATOM 1640 C CA . ILE A 1 214 ? -11.860 4.360 11.880 1.00 94.31 214 ILE A CA 1
ATOM 1641 C C . ILE A 1 214 ? -13.322 4.443 11.415 1.00 94.31 214 ILE A C 1
ATOM 1643 O O . ILE A 1 214 ? -13.600 5.072 10.391 1.00 94.31 214 ILE A O 1
ATOM 1647 N N . CYS A 1 215 ? -14.245 3.838 12.169 1.00 89.94 215 CYS A N 1
ATOM 1648 C CA . CYS A 1 215 ? -15.647 3.695 11.780 1.00 89.94 215 CYS A CA 1
ATOM 1649 C C . CYS A 1 215 ? -16.449 4.985 11.942 1.00 89.94 215 CYS A C 1
ATOM 1651 O O . CYS A 1 215 ? -17.312 5.265 11.114 1.00 89.94 215 CYS A O 1
ATOM 1653 N N . ASN A 1 216 ? -16.147 5.787 12.967 1.00 87.38 216 ASN A N 1
ATOM 1654 C CA . ASN A 1 216 ? -16.972 6.949 13.309 1.00 87.38 216 ASN A CA 1
ATOM 1655 C C . ASN A 1 216 ? -16.343 8.260 12.850 1.00 87.38 216 ASN A C 1
ATOM 1657 O O . ASN A 1 216 ? -17.060 9.171 12.435 1.00 87.38 216 ASN A O 1
ATOM 1661 N N . ASP A 1 217 ? -15.012 8.359 12.878 1.00 85.75 217 ASP A N 1
ATOM 1662 C CA . ASP A 1 217 ? -14.339 9.635 12.652 1.00 85.75 217 ASP A CA 1
ATOM 1663 C C . ASP A 1 217 ? -13.890 9.825 11.202 1.00 85.75 217 ASP A C 1
ATOM 1665 O O . ASP A 1 217 ? -13.547 10.956 10.834 1.00 85.75 217 ASP A O 1
ATOM 1669 N N . GLY A 1 218 ? -13.894 8.803 10.324 1.00 80.12 218 GLY A N 1
ATOM 1670 C CA . GLY A 1 218 ? -13.547 9.099 8.933 1.00 80.12 218 GLY A CA 1
ATOM 1671 C C . GLY A 1 218 ? -13.635 8.099 7.797 1.00 80.12 218 GLY A C 1
ATOM 1672 O O . GLY A 1 218 ? -13.900 8.562 6.687 1.00 80.12 218 GLY A O 1
ATOM 1673 N N . CYS A 1 219 ? -13.415 6.801 7.980 1.00 89.56 219 CYS A N 1
ATOM 1674 C CA . CYS A 1 219 ? -13.304 5.877 6.844 1.00 89.56 219 CYS A CA 1
ATOM 1675 C C . CYS A 1 219 ? -14.680 5.394 6.340 1.00 89.56 219 CYS A C 1
ATOM 1677 O O . CYS A 1 219 ? -14.890 4.213 6.095 1.00 89.56 219 CYS A O 1
ATOM 1679 N N . LEU A 1 220 ? -15.625 6.323 6.166 1.00 91.25 220 LEU A N 1
ATOM 1680 C CA . LEU A 1 220 ? -17.035 6.049 5.848 1.00 91.25 220 LEU A CA 1
ATOM 1681 C C . LEU A 1 220 ? -17.265 5.495 4.429 1.00 91.25 220 LEU A C 1
ATOM 1683 O O . LEU A 1 220 ? -18.355 5.016 4.123 1.00 91.25 220 LEU A O 1
ATOM 1687 N N . GLU A 1 221 ? -16.255 5.567 3.561 1.00 95.25 221 GLU A N 1
ATOM 1688 C CA . GLU A 1 221 ? -16.279 4.989 2.210 1.00 95.25 221 GLU A CA 1
ATOM 1689 C C . GLU A 1 221 ? -15.823 3.521 2.170 1.00 95.25 221 GLU A C 1
ATOM 1691 O O . GLU A 1 221 ? -15.804 2.927 1.090 1.00 95.25 221 GLU A O 1
ATOM 1696 N N . LEU A 1 222 ? -15.473 2.926 3.321 1.00 94.50 222 LEU A N 1
ATOM 1697 C CA . LEU A 1 222 ? -15.012 1.542 3.390 1.00 94.50 222 LEU A CA 1
ATOM 1698 C C . LEU A 1 222 ? -16.087 0.573 2.893 1.00 94.50 222 LEU A C 1
ATOM 1700 O O . LEU A 1 222 ? -17.218 0.569 3.373 1.00 94.50 222 LEU A O 1
ATOM 1704 N N . ARG A 1 223 ? -15.678 -0.284 1.957 1.00 91.69 223 ARG A N 1
ATOM 1705 C CA . ARG A 1 223 ? -16.441 -1.415 1.416 1.00 91.69 223 ARG A CA 1
ATOM 1706 C C . ARG A 1 223 ? -15.877 -2.747 1.875 1.00 91.69 223 ARG A C 1
ATOM 1708 O O . ARG A 1 223 ? -16.625 -3.701 2.037 1.00 91.69 223 ARG A O 1
ATOM 1715 N N . THR A 1 224 ? -14.573 -2.808 2.120 1.00 89.94 224 THR A N 1
ATOM 1716 C CA . THR A 1 224 ? -13.894 -4.042 2.505 1.00 89.94 224 THR A CA 1
ATOM 1717 C C . THR A 1 224 ? -12.953 -3.783 3.673 1.00 89.94 224 THR A C 1
ATOM 1719 O O . THR A 1 224 ? -12.102 -2.894 3.601 1.00 89.94 224 THR A O 1
ATOM 1722 N N . ILE A 1 225 ? -13.072 -4.579 4.736 1.00 92.62 225 ILE A N 1
ATOM 1723 C CA . ILE A 1 225 ? -12.149 -4.546 5.872 1.00 92.62 225 ILE A CA 1
ATOM 1724 C C . ILE A 1 225 ? -11.691 -5.957 6.259 1.00 92.62 225 ILE A C 1
ATOM 1726 O O . ILE A 1 225 ? -12.500 -6.872 6.416 1.00 92.62 225 ILE A O 1
ATOM 1730 N N . PHE A 1 226 ? -10.381 -6.127 6.429 1.00 89.69 226 PHE A N 1
ATOM 1731 C CA . PHE A 1 226 ? -9.772 -7.372 6.897 1.00 89.69 226 PHE A CA 1
ATOM 1732 C C . PHE A 1 226 ? -9.110 -7.139 8.255 1.00 89.69 226 PHE A C 1
ATOM 1734 O O . PHE A 1 226 ? -8.202 -6.316 8.379 1.00 89.69 226 PHE A O 1
ATOM 1741 N N . LEU A 1 227 ? -9.566 -7.868 9.270 1.00 89.62 227 LEU A N 1
ATOM 1742 C CA . LEU A 1 227 ? -9.111 -7.762 10.656 1.00 89.62 227 LEU A CA 1
ATOM 1743 C C . LEU A 1 227 ? -8.708 -9.138 11.201 1.00 89.62 227 LEU A C 1
ATOM 1745 O O . LEU A 1 227 ? -9.034 -9.477 12.332 1.00 89.62 227 LEU A O 1
ATOM 1749 N N . ARG A 1 228 ? -8.048 -9.977 10.395 1.00 84.44 228 ARG A N 1
ATOM 1750 C CA . ARG A 1 228 ? -7.739 -11.359 10.790 1.00 84.44 228 ARG A CA 1
ATOM 1751 C C . ARG A 1 228 ? -6.739 -11.409 11.939 1.00 84.44 228 ARG A C 1
ATOM 1753 O O . ARG A 1 228 ? -5.804 -10.615 11.976 1.00 84.44 228 ARG A O 1
ATOM 1760 N N . ASN A 1 229 ? -6.854 -12.411 12.808 1.00 83.62 229 ASN A N 1
ATOM 1761 C CA . ASN A 1 229 ? -5.934 -12.651 13.928 1.00 83.62 229 ASN A CA 1
ATOM 1762 C C . ASN A 1 229 ? -5.770 -11.442 14.874 1.00 83.62 229 ASN A C 1
ATOM 1764 O O . ASN A 1 229 ? -4.703 -11.235 15.453 1.00 83.62 229 ASN A O 1
ATOM 1768 N N . CYS A 1 230 ? -6.819 -10.635 15.042 1.00 83.62 230 CYS A N 1
ATOM 1769 C CA . CYS A 1 230 ? -6.820 -9.478 15.932 1.00 83.62 230 CYS A CA 1
ATOM 1770 C C . CYS A 1 230 ? -7.517 -9.830 17.254 1.00 83.62 230 CYS A C 1
ATOM 1772 O O . CYS A 1 230 ? -8.740 -9.898 17.346 1.00 83.62 230 CYS A O 1
ATOM 1774 N N . SER A 1 231 ? -6.723 -10.075 18.300 1.00 79.69 231 SER A N 1
ATOM 1775 C CA . SER A 1 231 ? -7.221 -10.657 19.560 1.00 79.69 231 SER A CA 1
ATOM 1776 C C . SER A 1 231 ? -7.863 -9.652 20.528 1.00 79.69 231 SER A C 1
ATOM 1778 O O . SER A 1 231 ? -8.539 -10.069 21.462 1.00 79.69 231 SER A O 1
ATOM 1780 N N . TYR A 1 232 ? -7.676 -8.343 20.325 1.00 80.38 232 TYR A N 1
ATOM 1781 C CA . TYR A 1 232 ? -8.089 -7.294 21.275 1.00 80.38 232 TYR A CA 1
ATOM 1782 C C . TYR A 1 232 ? -9.289 -6.459 20.801 1.00 80.38 232 TYR A C 1
ATOM 1784 O O . TYR A 1 232 ? -9.501 -5.342 21.275 1.00 80.38 232 TYR A O 1
ATOM 1792 N N . LEU A 1 233 ? -10.063 -6.976 19.842 1.00 78.69 233 LEU A N 1
ATOM 1793 C CA . LEU A 1 233 ? -11.197 -6.248 19.274 1.00 78.69 233 LEU A CA 1
ATOM 1794 C C . LEU A 1 233 ? -12.404 -6.194 20.209 1.00 78.69 233 LEU A C 1
ATOM 1796 O O . LEU A 1 233 ? -12.967 -5.119 20.363 1.00 78.69 233 LEU A O 1
ATOM 1800 N N . GLY A 1 234 ? -12.784 -7.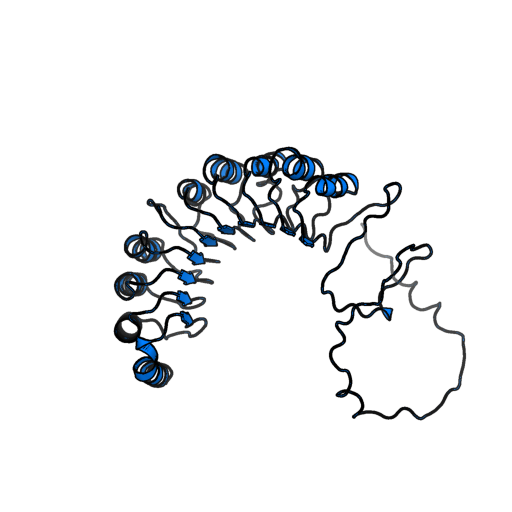315 20.830 1.00 70.69 234 GLY A N 1
ATOM 1801 C CA . GLY A 1 234 ? -13.998 -7.412 21.651 1.00 70.69 234 GLY A CA 1
ATOM 1802 C C . GLY A 1 234 ? -15.303 -7.141 20.882 1.00 70.69 234 GLY A C 1
ATOM 1803 O O . GLY A 1 234 ? -15.302 -6.635 19.760 1.00 70.69 234 GLY A O 1
ATOM 1804 N N . ASP A 1 235 ? -16.440 -7.470 21.494 1.00 72.19 235 ASP A N 1
ATOM 1805 C CA . ASP A 1 235 ? -17.759 -7.335 20.855 1.00 72.19 235 ASP A CA 1
ATOM 1806 C C . ASP A 1 235 ? -18.121 -5.865 20.586 1.00 72.19 235 ASP A C 1
ATOM 1808 O O . ASP A 1 235 ? -18.628 -5.533 19.512 1.00 72.19 235 ASP A O 1
ATOM 1812 N N . ASP A 1 236 ? -17.783 -4.972 21.521 1.00 75.56 236 ASP A N 1
ATOM 1813 C CA . ASP A 1 236 ? -18.018 -3.531 21.393 1.00 75.56 236 ASP A CA 1
ATOM 1814 C C . ASP A 1 236 ? -17.273 -2.940 20.190 1.00 75.56 236 ASP A C 1
ATOM 1816 O O . ASP A 1 236 ? -17.819 -2.116 19.463 1.00 75.56 236 ASP A O 1
ATOM 1820 N N . GLY A 1 237 ? -16.041 -3.394 19.931 1.00 75.44 237 GLY A N 1
ATOM 1821 C CA . GLY A 1 237 ? -15.260 -2.938 18.781 1.00 75.44 237 GLY A CA 1
ATOM 1822 C C . GLY A 1 237 ? -15.873 -3.377 17.455 1.00 75.44 237 GLY A C 1
ATOM 1823 O O . GLY A 1 237 ? -15.899 -2.600 16.503 1.00 75.44 237 GLY A O 1
ATOM 1824 N N . ILE A 1 238 ? -16.408 -4.598 17.393 1.00 79.94 238 ILE A N 1
ATOM 1825 C CA . ILE A 1 238 ? -17.100 -5.101 16.200 1.00 79.94 238 ILE A CA 1
ATOM 1826 C C . ILE A 1 238 ? -18.429 -4.375 15.981 1.00 79.94 238 ILE A C 1
ATOM 1828 O O . ILE A 1 238 ? -18.785 -4.108 14.834 1.00 79.94 238 ILE A O 1
ATOM 1832 N N . ALA A 1 239 ? -19.144 -4.009 17.048 1.00 80.31 239 ALA A N 1
ATOM 1833 C CA . ALA A 1 239 ? -20.388 -3.250 16.940 1.00 80.31 239 ALA A CA 1
ATOM 1834 C C . ALA A 1 239 ? -20.189 -1.894 16.232 1.00 80.31 239 ALA A C 1
ATOM 1836 O O . ALA A 1 239 ? -21.062 -1.475 15.471 1.00 80.31 239 ALA A O 1
ATOM 1837 N N . GLU A 1 240 ? -19.024 -1.254 16.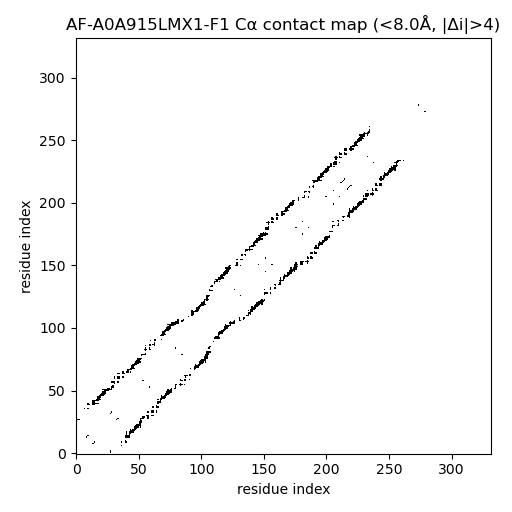395 1.00 83.62 240 GLU A N 1
ATOM 1838 C CA . GLU A 1 240 ? -18.681 0.000 15.704 1.00 83.62 240 GLU A CA 1
ATOM 1839 C C . GLU A 1 240 ? -18.624 -0.157 14.171 1.00 83.62 240 GLU A C 1
ATOM 1841 O O . GLU A 1 240 ? -18.915 0.798 13.450 1.00 83.62 240 GLU A O 1
ATOM 1846 N N . LEU A 1 241 ? -18.342 -1.360 13.640 1.00 82.19 241 LEU A N 1
ATOM 1847 C CA . LEU A 1 241 ? -18.384 -1.618 12.189 1.00 82.19 241 LEU A CA 1
ATOM 1848 C C . LEU A 1 241 ? -19.784 -1.384 11.604 1.00 82.19 241 LEU A C 1
ATOM 1850 O O . LEU A 1 241 ? -19.904 -1.075 10.420 1.00 82.19 241 LEU A O 1
ATOM 1854 N N . GLY A 1 242 ? -20.838 -1.472 12.425 1.00 76.75 242 GLY A N 1
ATOM 1855 C CA . GLY A 1 242 ? -22.211 -1.163 12.020 1.00 76.75 242 GLY A CA 1
ATOM 1856 C C . GLY A 1 242 ? -22.415 0.286 11.561 1.00 76.75 242 GLY A C 1
ATO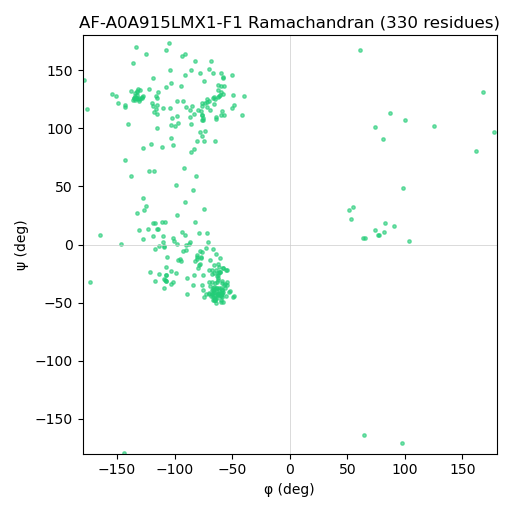M 1857 O O . GLY A 1 242 ? -23.369 0.561 10.835 1.00 76.75 242 GLY A O 1
ATOM 1858 N N . ASN A 1 243 ? -21.508 1.204 11.917 1.00 84.12 243 ASN A N 1
ATOM 1859 C CA . ASN A 1 243 ? -21.558 2.599 11.472 1.00 84.12 243 ASN A CA 1
ATOM 1860 C C . ASN A 1 243 ? -21.060 2.779 10.022 1.00 84.12 243 ASN A C 1
ATOM 1862 O O . ASN A 1 243 ? -21.370 3.783 9.373 1.00 84.12 243 ASN A 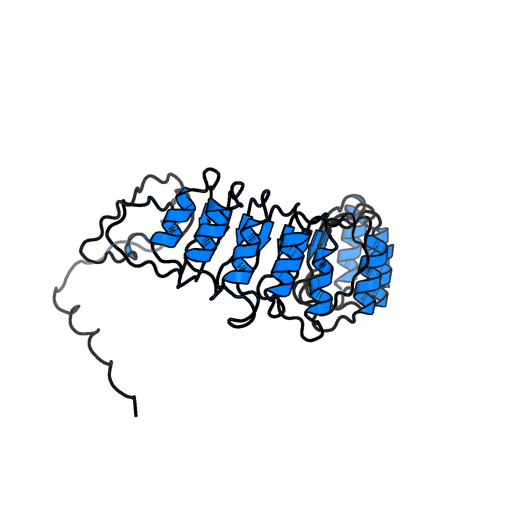O 1
ATOM 1866 N N . LEU A 1 244 ? -20.345 1.794 9.464 1.00 85.38 244 LEU A N 1
ATOM 1867 C CA . LEU A 1 244 ? -19.865 1.804 8.082 1.00 85.38 244 LEU A CA 1
ATOM 1868 C C . LEU A 1 244 ? -20.961 1.330 7.115 1.00 85.38 244 LEU A C 1
ATOM 1870 O O . LEU A 1 244 ? -20.998 0.186 6.675 1.00 85.38 244 LEU A O 1
ATOM 1874 N N . THR A 1 245 ? -21.854 2.243 6.738 1.00 86.06 245 THR A N 1
ATOM 1875 C CA . THR A 1 245 ? -23.035 1.938 5.898 1.00 86.06 245 THR A CA 1
ATOM 1876 C C . THR A 1 245 ? -22.734 1.409 4.487 1.00 86.06 245 THR A C 1
ATOM 1878 O O . THR A 1 245 ? -23.627 0.864 3.842 1.00 86.06 245 THR A O 1
ATOM 1881 N N . LYS A 1 246 ? -21.501 1.579 3.992 1.00 86.00 246 LYS A N 1
ATOM 1882 C CA . LYS A 1 246 ? -21.045 1.102 2.673 1.00 86.00 246 LYS A CA 1
ATOM 1883 C C . LYS A 1 246 ? -20.278 -0.219 2.737 1.00 86.00 246 LYS A C 1
ATOM 1885 O O . LYS A 1 246 ? -19.834 -0.694 1.695 1.00 86.00 246 LYS A O 1
ATOM 1890 N N . LEU A 1 247 ? -20.108 -0.789 3.929 1.00 85.50 247 LEU A N 1
ATOM 1891 C CA . LEU A 1 247 ? -19.314 -1.989 4.138 1.00 85.50 247 LEU A CA 1
ATOM 1892 C C . LEU A 1 247 ? -20.017 -3.208 3.527 1.00 85.50 247 LEU A C 1
ATOM 1894 O O . LEU A 1 247 ? -21.161 -3.513 3.852 1.00 85.50 247 LEU A O 1
ATOM 1898 N N . GLU A 1 248 ? -19.317 -3.896 2.634 1.00 85.00 248 GLU A N 1
ATOM 1899 C CA . GLU A 1 248 ? -19.795 -5.064 1.889 1.00 85.00 248 GLU A CA 1
ATOM 1900 C C . GLU A 1 248 ? -19.099 -6.346 2.362 1.00 85.00 248 GLU A C 1
ATOM 1902 O O . GLU A 1 248 ? -19.733 -7.395 2.450 1.00 85.00 248 GLU A O 1
ATOM 1907 N N . ASN A 1 249 ? -17.805 -6.265 2.694 1.00 80.19 249 ASN A N 1
ATOM 1908 C CA . ASN A 1 249 ? -16.970 -7.418 3.022 1.00 80.19 249 ASN A CA 1
ATOM 1909 C C . ASN A 1 249 ? -16.218 -7.201 4.340 1.00 80.19 249 ASN A C 1
ATOM 1911 O O . ASN A 1 249 ? -15.473 -6.230 4.490 1.00 80.19 249 ASN A O 1
ATOM 1915 N N . VAL A 1 250 ? -16.372 -8.140 5.275 1.00 84.19 250 VAL A N 1
ATOM 1916 C CA . VAL A 1 250 ? -15.684 -8.132 6.573 1.00 84.19 250 VAL A CA 1
ATOM 1917 C C . VAL A 1 250 ? -15.064 -9.499 6.825 1.00 84.19 250 VAL A C 1
ATOM 1919 O O . VAL A 1 250 ? -15.766 -10.507 6.805 1.00 84.19 250 VAL A O 1
ATOM 1922 N N . ASP A 1 251 ? -13.763 -9.530 7.103 1.00 80.88 251 ASP A N 1
ATOM 1923 C CA . ASP A 1 251 ? -13.045 -10.742 7.508 1.00 80.88 251 ASP A CA 1
ATOM 1924 C C . ASP A 1 251 ? -12.524 -10.596 8.945 1.00 80.88 251 ASP A C 1
ATOM 1926 O O . ASP A 1 251 ? -11.629 -9.793 9.213 1.00 80.88 251 ASP A O 1
ATOM 1930 N N . LEU A 1 252 ? -13.090 -11.381 9.867 1.00 80.62 252 LEU A N 1
ATOM 1931 C CA . LEU A 1 252 ? -12.715 -11.442 11.289 1.00 80.62 252 LEU A CA 1
A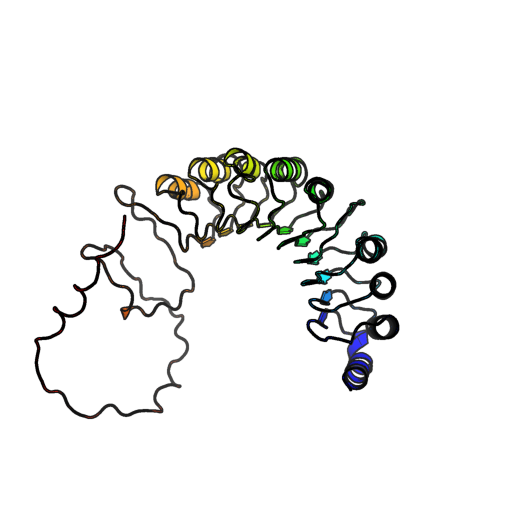TOM 1932 C C . LEU A 1 252 ? -12.050 -12.784 11.650 1.00 80.62 252 LEU A C 1
ATOM 1934 O O . LEU A 1 252 ? -12.050 -13.193 12.813 1.00 80.62 252 LEU A O 1
ATOM 1938 N N . SER A 1 253 ? -11.540 -13.522 10.659 1.00 77.69 253 SER A N 1
ATOM 1939 C CA . SER A 1 253 ? -11.013 -14.873 10.874 1.00 77.69 253 SER A CA 1
ATOM 1940 C C . SER A 1 253 ? -9.865 -14.870 11.885 1.00 77.69 253 SER A C 1
ATOM 1942 O O . SER A 1 253 ? -8.926 -14.085 11.775 1.00 77.69 253 SER A O 1
ATOM 1944 N N . GLY A 1 254 ? -9.918 -15.760 12.877 1.00 72.19 254 GLY A N 1
ATOM 1945 C CA . GLY A 1 254 ? -8.884 -15.859 13.914 1.00 72.19 254 GLY A CA 1
ATOM 1946 C C . GLY A 1 254 ? -8.952 -14.783 15.007 1.00 72.19 254 GLY A C 1
ATOM 1947 O O . GLY A 1 254 ? -8.048 -14.714 15.836 1.00 72.19 254 GLY A O 1
ATOM 1948 N N . CYS A 1 255 ? -9.998 -13.952 15.043 1.00 76.69 255 CYS A N 1
ATOM 1949 C CA . CYS A 1 255 ? -10.273 -13.079 16.185 1.00 76.69 255 CYS A CA 1
ATOM 1950 C C . CYS A 1 255 ? -10.917 -13.852 17.338 1.00 76.69 255 CYS A C 1
ATOM 1952 O O . CYS A 1 255 ? -11.706 -14.774 17.127 1.00 76.69 255 CYS A O 1
ATOM 1954 N N . ILE A 1 256 ? -10.623 -13.430 18.566 1.00 70.69 256 ILE A N 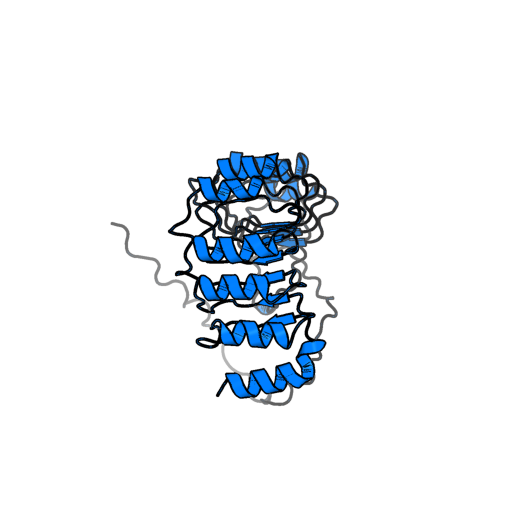1
ATOM 1955 C CA . ILE A 1 256 ? -11.275 -13.946 19.771 1.00 70.69 256 ILE A CA 1
ATOM 1956 C C . ILE A 1 256 ? -12.377 -12.953 20.151 1.00 70.69 256 ILE A C 1
ATOM 1958 O O . ILE A 1 256 ? -12.088 -11.829 20.552 1.00 70.69 256 ILE A O 1
ATOM 1962 N N . LEU A 1 257 ? -13.637 -13.364 19.991 1.00 66.00 257 LEU A N 1
ATOM 1963 C CA . LEU A 1 257 ? -14.822 -12.587 20.373 1.00 66.00 257 LEU A CA 1
ATOM 1964 C C . LEU A 1 257 ? -15.451 -13.222 21.624 1.00 66.00 257 LEU A C 1
ATOM 1966 O O . LEU A 1 257 ? -15.548 -14.448 21.717 1.00 66.00 257 LEU A O 1
ATOM 1970 N N . SER A 1 258 ? -15.841 -12.412 22.605 1.00 48.41 258 SER A N 1
ATOM 1971 C CA . SER A 1 258 ? -16.254 -12.851 23.947 1.00 48.41 258 SER A CA 1
ATOM 1972 C C . SER A 1 258 ? -17.738 -12.527 24.198 1.00 48.41 258 SER A C 1
ATOM 1974 O O . SER A 1 258 ? -18.048 -11.399 24.547 1.00 48.41 258 SER A O 1
ATOM 1976 N N . ASN A 1 259 ? -18.646 -13.503 24.064 1.00 49.12 259 ASN A N 1
ATOM 1977 C CA . ASN A 1 259 ? -20.128 -13.346 24.123 1.00 49.12 259 ASN A CA 1
ATOM 1978 C C . ASN A 1 259 ? -20.699 -13.531 25.575 1.00 49.12 259 ASN A C 1
ATOM 1980 O O . ASN A 1 259 ? -19.983 -14.190 26.339 1.00 49.12 259 ASN A O 1
ATOM 1984 N N . PRO A 1 260 ? -21.959 -13.152 26.001 1.00 44.50 260 PRO A N 1
ATOM 1985 C CA . PRO A 1 260 ? -23.132 -12.635 25.251 1.00 44.50 260 PRO A CA 1
ATOM 1986 C C . PRO A 1 260 ? -24.117 -11.644 25.964 1.00 44.50 260 PRO A C 1
ATOM 1988 O O . PRO A 1 260 ? -24.809 -12.023 26.906 1.00 44.50 260 PRO A O 1
ATOM 1991 N N . HIS A 1 261 ? -24.335 -10.430 25.433 1.00 37.50 261 HIS A N 1
ATOM 1992 C CA . HIS A 1 261 ? -25.600 -9.663 25.626 1.00 37.50 261 HIS A CA 1
ATOM 1993 C C . HIS A 1 261 ? -26.017 -8.796 24.415 1.00 37.50 261 HIS A C 1
ATOM 1995 O O . HIS A 1 261 ? -27.058 -8.141 24.465 1.00 37.50 261 HIS A O 1
ATOM 2001 N N . ALA A 1 262 ? -25.263 -8.790 23.312 1.00 40.19 262 ALA A N 1
ATOM 2002 C CA . ALA A 1 262 ? -25.612 -8.017 22.122 1.00 40.19 262 ALA A CA 1
ATOM 2003 C C . ALA A 1 262 ? -26.471 -8.836 21.141 1.00 40.19 262 ALA A C 1
ATOM 2005 O O . ALA A 1 262 ? -26.329 -10.055 21.024 1.00 40.19 262 ALA A O 1
ATOM 2006 N N . ASN A 1 263 ? -27.389 -8.152 20.451 1.00 33.62 263 ASN A N 1
ATOM 2007 C CA . ASN A 1 263 ? -28.289 -8.724 19.447 1.00 33.62 263 ASN A CA 1
ATOM 2008 C C . ASN A 1 263 ? -27.530 -9.571 18.404 1.00 33.62 263 ASN A C 1
ATOM 2010 O O . ASN A 1 263 ? -26.406 -9.222 18.044 1.00 33.62 263 ASN A O 1
ATOM 2014 N N . PRO A 1 264 ? -28.134 -10.655 17.882 1.00 34.91 264 PRO A N 1
ATOM 2015 C CA . PRO A 1 264 ? -27.464 -11.552 16.947 1.00 34.91 264 PRO A CA 1
ATOM 2016 C C . PRO A 1 264 ? -27.024 -10.802 15.683 1.00 34.91 264 PRO A C 1
ATOM 2018 O O . PRO A 1 264 ? -27.850 -10.394 14.866 1.00 34.91 264 PRO A O 1
ATOM 2021 N N . VAL A 1 265 ? -25.711 -10.645 15.514 1.00 35.09 265 VAL A N 1
ATOM 2022 C CA . VAL A 1 265 ? -25.103 -10.151 14.277 1.00 35.09 265 VAL A CA 1
ATOM 2023 C C . VAL A 1 265 ? -25.118 -11.290 13.263 1.00 35.09 265 VAL A C 1
ATOM 2025 O O . VAL A 1 265 ? -24.576 -12.370 13.502 1.00 35.09 265 VAL A O 1
ATOM 2028 N N . LYS A 1 266 ? -25.762 -11.064 12.117 1.00 33.81 266 LYS A N 1
ATOM 2029 C CA . LYS A 1 266 ? -25.774 -12.010 10.999 1.00 33.81 266 LYS A CA 1
ATOM 2030 C C . LYS A 1 266 ? -24.423 -11.924 10.284 1.00 33.81 266 LYS A C 1
ATOM 2032 O O . LYS A 1 266 ? -24.227 -11.072 9.426 1.00 33.81 266 LYS A O 1
ATOM 2037 N N . ILE A 1 267 ? -23.484 -12.781 10.671 1.00 40.31 267 ILE A N 1
ATOM 2038 C CA . ILE A 1 267 ? -22.180 -12.893 10.010 1.00 40.31 267 ILE A CA 1
ATOM 2039 C C . ILE A 1 267 ? -22.348 -13.807 8.793 1.00 40.31 267 ILE A C 1
ATOM 2041 O O . ILE A 1 267 ? -22.618 -14.999 8.936 1.00 40.31 267 ILE A O 1
ATOM 2045 N N . ILE A 1 268 ? -22.211 -13.243 7.594 1.00 37.38 268 ILE A N 1
ATOM 2046 C CA . ILE A 1 268 ? -22.160 -14.004 6.344 1.00 37.38 268 ILE A CA 1
ATOM 2047 C C . ILE A 1 268 ? -20.706 -14.433 6.145 1.00 37.38 268 ILE A C 1
ATOM 2049 O O . ILE A 1 268 ? -19.862 -13.624 5.770 1.00 37.38 268 ILE A O 1
ATOM 2053 N N . ILE A 1 269 ? -20.402 -15.703 6.411 1.00 42.28 269 ILE A N 1
ATOM 2054 C CA . ILE A 1 269 ? -19.104 -16.285 6.058 1.00 42.28 269 ILE A CA 1
ATOM 2055 C C . ILE A 1 269 ? -19.168 -16.653 4.575 1.00 42.28 269 ILE A C 1
ATOM 2057 O O . ILE A 1 269 ? -19.583 -17.750 4.206 1.00 42.28 269 ILE A O 1
ATOM 2061 N N . GLY A 1 270 ? -18.808 -15.709 3.710 1.00 27.86 270 GLY A N 1
ATOM 2062 C CA . GLY A 1 270 ? -18.667 -15.973 2.284 1.00 27.86 270 GLY A CA 1
ATOM 2063 C C . GLY A 1 270 ? -17.461 -16.875 2.014 1.00 27.86 270 GLY A C 1
ATOM 2064 O O . GLY A 1 270 ? -16.323 -16.471 2.235 1.00 27.86 270 GLY A O 1
ATOM 2065 N N . GLY A 1 271 ? -17.704 -18.083 1.500 1.00 29.44 271 GLY A N 1
ATOM 2066 C CA . GLY A 1 271 ? -16.702 -18.843 0.744 1.00 29.44 271 GLY A CA 1
ATOM 2067 C C . GLY A 1 271 ? -15.781 -19.793 1.514 1.00 29.44 271 GLY A C 1
ATOM 2068 O O . GLY A 1 271 ? -14.780 -20.230 0.950 1.00 29.44 271 GLY A O 1
ATOM 2069 N N . THR A 1 272 ? -16.080 -20.169 2.760 1.00 35.41 272 THR A N 1
ATOM 2070 C CA . THR A 1 272 ? -15.356 -21.294 3.379 1.00 35.41 272 THR A CA 1
ATOM 2071 C C . THR A 1 272 ? -16.019 -22.607 2.970 1.00 35.41 272 THR A C 1
ATOM 2073 O O . THR A 1 272 ? -17.190 -22.827 3.275 1.00 35.41 272 THR A O 1
ATOM 2076 N N . ILE A 1 273 ? -15.282 -23.497 2.295 1.00 35.00 273 ILE A N 1
ATOM 2077 C CA . ILE A 1 273 ? -15.669 -24.909 2.174 1.00 35.00 273 ILE A CA 1
ATOM 2078 C C . ILE A 1 273 ? -15.602 -25.488 3.591 1.00 35.00 273 ILE A C 1
ATOM 2080 O O . ILE A 1 273 ? -14.554 -25.928 4.055 1.00 35.00 273 ILE A O 1
ATOM 2084 N N . CYS A 1 274 ? -16.710 -25.402 4.314 1.00 38.56 274 CYS A N 1
ATOM 2085 C CA . CYS A 1 274 ? -16.868 -26.016 5.619 1.00 38.56 274 CYS A CA 1
ATOM 2086 C C . CYS A 1 274 ? -17.597 -27.339 5.424 1.00 38.56 274 CYS A C 1
ATOM 2088 O O . CYS A 1 274 ? -18.708 -27.355 4.903 1.00 38.56 274 CYS A O 1
ATOM 2090 N N . GLU A 1 275 ? -17.003 -28.440 5.882 1.00 38.62 275 GLU A N 1
ATOM 2091 C CA . GLU A 1 275 ? -17.731 -29.689 6.092 1.00 38.62 275 GLU A CA 1
ATOM 2092 C C . GLU A 1 275 ? -18.774 -29.452 7.199 1.00 38.62 275 GLU A C 1
ATOM 2094 O O . GLU A 1 275 ? -18.396 -29.316 8.369 1.00 38.62 275 GLU A O 1
ATOM 2099 N N . PRO A 1 276 ? -20.085 -29.387 6.886 1.00 40.16 276 PRO A N 1
ATOM 2100 C CA . PRO A 1 276 ? -21.102 -28.953 7.852 1.00 40.16 276 PRO A CA 1
ATOM 2101 C C . PRO A 1 276 ? -21.177 -29.861 9.088 1.00 40.16 276 PRO A C 1
ATOM 2103 O O . PRO A 1 276 ? -21.593 -29.440 10.164 1.00 40.16 276 PRO A O 1
ATOM 2106 N N . HIS A 1 277 ? -20.734 -31.108 8.928 1.00 40.09 277 HIS A N 1
ATOM 2107 C CA . HIS A 1 277 ? -20.664 -32.157 9.939 1.00 40.09 277 HIS A CA 1
ATOM 2108 C C . HIS A 1 277 ? -19.465 -32.019 10.897 1.00 40.09 277 HIS A C 1
ATOM 2110 O O . HIS A 1 277 ? -19.503 -32.578 11.989 1.00 40.09 277 HIS A O 1
ATOM 2116 N N . LYS A 1 278 ? -18.427 -31.242 10.547 1.00 38.00 278 LYS A N 1
ATOM 2117 C CA . LYS A 1 278 ? -17.268 -30.962 11.420 1.00 38.00 278 LYS A CA 1
ATOM 2118 C C . LYS A 1 278 ? -17.424 -29.694 12.263 1.00 38.00 278 LYS A C 1
ATOM 2120 O O . LYS A 1 278 ? -16.600 -29.434 13.140 1.00 38.00 278 LYS A O 1
ATOM 2125 N N . ILE A 1 279 ? -18.491 -28.920 12.054 1.00 44.88 279 ILE A N 1
ATOM 2126 C CA . ILE A 1 279 ? -18.827 -27.772 12.901 1.00 44.88 279 ILE A CA 1
ATOM 2127 C C . ILE A 1 279 ? -19.386 -28.314 14.224 1.00 44.88 279 ILE A C 1
ATOM 2129 O O . ILE A 1 279 ? -20.592 -28.526 14.376 1.00 44.88 279 ILE A O 1
ATOM 2133 N N . ARG A 1 280 ? -18.502 -28.570 15.197 1.00 42.94 280 ARG A N 1
ATOM 2134 C CA . ARG A 1 280 ? -18.911 -28.938 16.559 1.00 42.94 280 ARG A CA 1
ATOM 2135 C C . ARG A 1 280 ? -19.770 -27.814 17.131 1.00 42.94 280 ARG A C 1
ATOM 2137 O O . ARG A 1 280 ? -19.284 -26.710 17.357 1.00 42.94 280 ARG A O 1
ATOM 2144 N N . ARG A 1 281 ? -21.047 -28.110 17.380 1.00 48.72 281 ARG A N 1
ATOM 2145 C CA . ARG A 1 281 ? -21.960 -27.234 18.119 1.00 48.72 281 ARG A CA 1
ATOM 2146 C C . ARG A 1 281 ? -21.634 -27.375 19.607 1.00 48.72 281 ARG A C 1
ATOM 2148 O O . ARG A 1 281 ? -21.846 -28.459 20.150 1.00 48.72 281 ARG A O 1
ATOM 2155 N N . PRO A 1 282 ? -21.155 -26.332 20.301 1.00 38.38 282 PRO A N 1
ATOM 2156 C CA . PRO A 1 282 ? -21.206 -26.337 21.754 1.00 38.38 282 PRO A CA 1
ATOM 2157 C C . PRO A 1 282 ? -22.684 -26.386 22.160 1.00 38.38 282 PRO A C 1
ATOM 2159 O O . PRO A 1 282 ? -23.519 -25.712 21.542 1.00 38.38 282 PRO A O 1
ATOM 2162 N N . TYR A 1 283 ? -23.020 -27.200 23.162 1.00 30.20 283 TYR A N 1
ATOM 2163 C CA . TYR A 1 283 ? -24.373 -27.270 23.718 1.00 30.20 283 TYR A CA 1
ATOM 2164 C C . TYR A 1 283 ? -24.897 -25.848 23.998 1.00 30.20 283 TYR A C 1
ATOM 2166 O O . TYR A 1 283 ? -24.280 -25.096 24.747 1.00 30.20 283 TYR A O 1
ATOM 2174 N N . GLY A 1 284 ? -26.010 -25.471 23.354 1.00 38.12 284 GLY A N 1
ATOM 2175 C CA . GLY A 1 284 ? -26.626 -24.141 23.478 1.00 38.12 284 GLY A CA 1
ATOM 2176 C C . GLY A 1 284 ? -26.410 -23.166 22.307 1.00 38.12 284 GLY A C 1
ATOM 2177 O O . GLY A 1 284 ? -26.894 -22.037 22.374 1.00 38.12 284 GLY A O 1
ATOM 2178 N N . SER A 1 285 ? -25.736 -23.569 21.224 1.00 36.53 285 SER A N 1
ATOM 2179 C CA . SER A 1 285 ? -25.568 -22.727 20.027 1.00 36.53 285 SER A CA 1
ATOM 2180 C C . SER A 1 285 ? -26.900 -22.436 19.308 1.00 36.53 285 SER A C 1
ATOM 2182 O O . SER A 1 285 ? -27.620 -23.356 18.924 1.00 36.53 285 SER A O 1
ATOM 2184 N N . ARG A 1 286 ? -27.216 -21.145 19.101 1.00 39.91 286 ARG A N 1
ATOM 2185 C CA . ARG A 1 286 ? -28.402 -20.638 18.367 1.00 39.91 286 ARG A CA 1
ATOM 2186 C C . ARG A 1 286 ? -28.098 -20.267 16.907 1.00 39.91 286 ARG A C 1
ATOM 2188 O O . ARG A 1 286 ? -28.759 -19.408 16.330 1.00 39.91 286 ARG A O 1
ATOM 2195 N N . VAL A 1 287 ? -27.076 -20.878 16.312 1.00 38.19 287 VAL A N 1
ATOM 2196 C CA . VAL A 1 287 ? -26.721 -20.657 14.904 1.00 38.19 287 VAL A CA 1
ATOM 2197 C C . VAL A 1 287 ? -27.708 -21.419 14.014 1.00 38.19 287 VAL A C 1
ATOM 2199 O O . VAL A 1 287 ? -27.700 -22.649 13.992 1.00 38.19 287 VAL A O 1
ATOM 2202 N N . ILE A 1 288 ? -28.557 -20.694 13.280 1.00 40.16 288 ILE A N 1
ATOM 2203 C CA . ILE A 1 288 ? -29.345 -21.260 12.179 1.00 40.16 288 ILE A CA 1
ATOM 2204 C C . ILE A 1 288 ? -28.467 -21.197 10.929 1.00 40.16 288 ILE A C 1
ATOM 2206 O O . ILE A 1 288 ? -28.178 -20.117 10.420 1.00 40.16 288 ILE A O 1
ATOM 2210 N N . LEU A 1 289 ? -28.015 -22.362 10.471 1.00 41.81 289 LEU A N 1
ATOM 2211 C CA . LEU A 1 289 ? -27.367 -22.516 9.172 1.00 41.81 289 LEU A CA 1
ATOM 2212 C C . LEU A 1 289 ? -28.458 -22.462 8.101 1.00 41.81 289 LEU A C 1
ATOM 2214 O O . LEU A 1 289 ? -29.260 -23.389 8.000 1.00 41.81 289 LEU A O 1
ATOM 2218 N N . ASP A 1 290 ? -28.502 -21.376 7.335 1.00 40.97 290 ASP A N 1
ATOM 2219 C CA . ASP A 1 290 ? -29.301 -21.319 6.115 1.00 40.97 290 ASP A CA 1
ATOM 2220 C C . ASP A 1 290 ? -28.558 -22.109 5.031 1.00 40.97 290 ASP A C 1
ATOM 2222 O O . ASP A 1 290 ? -27.484 -21.714 4.582 1.00 40.97 290 ASP A O 1
ATOM 2226 N N . GLN A 1 291 ? -29.086 -23.286 4.699 1.00 43.19 291 GLN A N 1
ATOM 2227 C CA . GLN A 1 291 ? -28.491 -24.222 3.741 1.00 43.19 291 GLN A CA 1
ATOM 2228 C C . GLN A 1 291 ? -28.905 -23.925 2.295 1.00 43.19 291 GLN A C 1
ATOM 2230 O O . GLN A 1 291 ? -28.519 -24.660 1.389 1.00 43.19 291 GLN A O 1
ATOM 2235 N N . ALA A 1 292 ? -29.683 -22.867 2.058 1.00 37.50 292 ALA A N 1
ATOM 2236 C CA . ALA A 1 292 ? -30.074 -22.455 0.720 1.00 37.50 292 ALA A CA 1
ATOM 2237 C C . ALA A 1 292 ? -28.964 -21.631 0.043 1.00 37.50 292 ALA A C 1
ATOM 2239 O O . ALA A 1 292 ? -29.187 -20.491 -0.358 1.00 37.50 292 ALA A O 1
ATOM 2240 N N . ASP A 1 293 ? -27.769 -22.206 -0.108 1.00 38.12 293 ASP A N 1
ATOM 2241 C CA . ASP A 1 293 ? -26.816 -21.722 -1.105 1.00 38.12 293 ASP A CA 1
ATOM 2242 C C . ASP A 1 293 ? -26.844 -22.668 -2.310 1.00 38.12 293 ASP A C 1
ATOM 2244 O O . ASP A 1 293 ? -26.392 -23.810 -2.258 1.00 38.12 293 ASP A O 1
ATOM 2248 N N . ASN A 1 294 ? -27.411 -22.175 -3.412 1.00 38.66 294 ASN A N 1
ATOM 2249 C CA . ASN A 1 294 ? -27.473 -22.847 -4.714 1.00 38.66 294 ASN A CA 1
ATOM 2250 C C . ASN A 1 294 ? -26.113 -22.831 -5.444 1.00 38.66 294 ASN A C 1
ATOM 2252 O O . ASN A 1 294 ? -26.052 -22.841 -6.674 1.00 38.66 294 ASN A O 1
ATOM 2256 N N . SER A 1 295 ? -25.005 -22.838 -4.708 1.00 38.69 295 SER A N 1
ATOM 2257 C CA . SER A 1 295 ? -23.650 -23.008 -5.230 1.00 38.69 295 SER A CA 1
ATOM 2258 C C . SER A 1 295 ? -23.231 -24.489 -5.241 1.00 38.69 295 SER A C 1
ATOM 2260 O O . SER A 1 295 ? -22.075 -24.841 -5.019 1.00 38.69 295 SER A O 1
ATOM 2262 N N . SER A 1 296 ? -24.160 -25.404 -5.541 1.00 35.41 296 SER A N 1
ATOM 2263 C CA . SER A 1 296 ? -23.828 -26.809 -5.776 1.00 35.41 296 SER A CA 1
ATOM 2264 C C . SER A 1 296 ? -23.150 -26.966 -7.140 1.00 35.41 296 SER A C 1
ATOM 2266 O O . SER A 1 296 ? -23.804 -27.071 -8.182 1.00 35.41 296 SER A O 1
ATOM 2268 N N . LEU A 1 297 ? -21.817 -27.018 -7.127 1.00 32.53 297 LEU A N 1
ATOM 2269 C CA . LEU A 1 297 ? -21.056 -27.744 -8.138 1.00 32.53 297 LEU A CA 1
ATOM 2270 C C . LEU A 1 297 ? -21.650 -29.154 -8.277 1.00 32.53 297 LEU A C 1
ATOM 2272 O O . LEU A 1 297 ? -21.881 -29.864 -7.301 1.00 32.53 297 LEU A O 1
ATOM 2276 N N . ASN A 1 298 ? -21.938 -29.509 -9.522 1.00 30.09 298 ASN A N 1
ATOM 2277 C CA . ASN A 1 298 ? -22.612 -30.723 -9.951 1.00 30.09 298 ASN A CA 1
ATOM 2278 C C . ASN A 1 298 ? -21.854 -31.978 -9.460 1.00 30.09 298 ASN A C 1
ATOM 2280 O O . ASN A 1 298 ? -20.751 -32.262 -9.922 1.00 30.09 298 ASN A O 1
ATOM 2284 N N . LEU A 1 299 ? -22.449 -32.723 -8.524 1.00 36.69 299 LEU A N 1
ATOM 2285 C CA . LEU A 1 299 ? -21.874 -33.901 -7.850 1.00 36.69 299 LEU A CA 1
ATOM 2286 C C . LEU A 1 299 ? -21.918 -35.196 -8.688 1.00 36.69 299 LEU A C 1
ATOM 2288 O O . LEU A 1 299 ? -21.564 -36.265 -8.199 1.00 36.69 299 LEU A O 1
ATOM 2292 N N . ASN A 1 300 ? -22.265 -35.115 -9.975 1.00 35.00 300 ASN A N 1
ATOM 2293 C CA . ASN A 1 300 ? -22.383 -36.275 -10.870 1.00 35.00 300 ASN A CA 1
ATOM 2294 C C . ASN A 1 300 ? -21.045 -36.937 -11.275 1.00 35.00 300 ASN A C 1
ATOM 2296 O O . ASN A 1 300 ? -21.041 -37.789 -12.158 1.00 35.00 300 ASN A O 1
ATOM 2300 N N . TYR A 1 301 ? -19.913 -36.573 -10.662 1.00 34.94 301 TYR A N 1
ATOM 2301 C CA . TYR A 1 301 ? -18.590 -37.128 -10.995 1.00 34.94 301 TYR A CA 1
ATOM 2302 C C . TYR A 1 301 ? -17.936 -37.986 -9.900 1.00 34.94 301 TYR A C 1
ATOM 2304 O O . TYR A 1 301 ? -16.858 -38.526 -10.138 1.00 34.94 301 TYR A O 1
ATOM 2312 N N . LEU A 1 302 ? -18.566 -38.167 -8.733 1.00 30.62 302 LEU A N 1
ATOM 2313 C CA . LEU A 1 302 ? -17.989 -38.970 -7.638 1.00 30.62 302 LEU A CA 1
ATOM 2314 C C . LEU A 1 302 ? -18.705 -40.300 -7.357 1.00 30.62 302 LEU A C 1
ATOM 2316 O O . LEU A 1 302 ? -18.249 -41.056 -6.511 1.00 30.62 302 LEU A O 1
ATOM 2320 N N . SER A 1 303 ? -19.744 -40.660 -8.112 1.00 34.75 303 SER A N 1
ATOM 2321 C CA . SER A 1 303 ? -20.440 -41.950 -7.966 1.00 34.75 303 SER A CA 1
ATOM 2322 C C . SER A 1 303 ? -19.767 -43.132 -8.684 1.00 34.75 303 SER A C 1
ATOM 2324 O O . SER A 1 303 ? -20.429 -44.131 -8.948 1.00 34.75 303 SER A O 1
ATOM 2326 N N . SER A 1 304 ? -18.477 -43.052 -9.039 1.00 34.97 304 SER A N 1
ATOM 2327 C CA . SER A 1 304 ? -17.821 -44.120 -9.820 1.00 34.97 304 SER A CA 1
ATOM 2328 C C . SER A 1 304 ? -16.797 -44.974 -9.081 1.00 34.97 304 SER A C 1
ATOM 2330 O O . SER A 1 304 ? -16.317 -45.929 -9.683 1.00 34.97 304 SER A O 1
ATOM 2332 N N . PHE A 1 305 ? -16.492 -44.731 -7.802 1.00 30.59 305 PHE A N 1
ATOM 2333 C CA . PHE A 1 305 ? -15.614 -45.643 -7.068 1.00 30.59 305 PHE A CA 1
ATOM 2334 C C . PHE A 1 305 ? -16.023 -45.815 -5.602 1.00 30.59 305 PHE A C 1
ATOM 2336 O O . PHE A 1 305 ? -15.917 -44.889 -4.804 1.00 30.59 305 PHE A O 1
ATOM 2343 N N . VAL A 1 306 ? -16.349 -47.075 -5.301 1.00 31.00 306 VAL A N 1
ATOM 2344 C CA . VAL A 1 306 ? -16.506 -47.761 -4.009 1.00 31.00 306 VAL A CA 1
ATOM 2345 C C . VAL A 1 306 ? -17.953 -47.933 -3.529 1.00 31.00 306 VAL A C 1
ATOM 2347 O O . VAL A 1 306 ? -18.624 -46.996 -3.109 1.00 31.00 306 VAL A O 1
ATOM 2350 N N . ASP A 1 307 ? -18.375 -49.195 -3.631 1.00 29.12 307 ASP A N 1
ATOM 2351 C CA . ASP A 1 307 ? -19.660 -49.792 -3.281 1.00 29.12 307 ASP A CA 1
ATOM 2352 C C . ASP A 1 307 ? -20.058 -49.600 -1.810 1.00 29.12 307 ASP A C 1
ATOM 2354 O O . ASP A 1 307 ? -19.334 -49.981 -0.888 1.00 29.12 307 ASP A O 1
ATOM 2358 N N . GLU A 1 308 ? -21.282 -49.117 -1.604 1.00 34.38 308 GLU A N 1
ATOM 2359 C CA . GLU A 1 308 ? -22.086 -49.455 -0.434 1.00 34.38 308 GLU A CA 1
ATOM 2360 C C . GLU A 1 308 ? -22.631 -50.869 -0.631 1.00 34.38 308 GLU A C 1
ATOM 2362 O O . GLU A 1 308 ? -23.510 -51.078 -1.462 1.00 34.38 308 GLU A O 1
ATOM 2367 N N . ASN A 1 309 ? -22.095 -51.834 0.113 1.00 32.25 309 ASN A N 1
ATOM 2368 C CA . ASN A 1 309 ? -22.816 -52.982 0.663 1.00 32.25 309 ASN A CA 1
ATOM 2369 C C . ASN A 1 309 ? -21.805 -53.860 1.401 1.00 32.25 309 ASN A C 1
ATOM 2371 O O . ASN A 1 309 ? -21.141 -54.672 0.772 1.00 32.25 309 ASN A O 1
ATOM 2375 N N . GLU A 1 310 ? -21.703 -53.704 2.721 1.00 31.80 310 GLU A N 1
ATOM 2376 C CA . GLU A 1 310 ? -21.784 -54.842 3.642 1.00 31.80 310 GLU A CA 1
ATOM 2377 C C . GLU A 1 310 ? -21.741 -54.385 5.113 1.00 31.80 310 GLU A C 1
ATOM 2379 O O . GLU A 1 310 ? -20.748 -53.869 5.612 1.00 31.80 310 GLU A O 1
ATOM 2384 N N . LEU A 1 311 ? -22.857 -54.670 5.792 1.00 32.03 311 LEU A N 1
ATOM 2385 C CA . LEU A 1 311 ? -22.942 -55.135 7.180 1.00 32.03 311 LEU A CA 1
ATOM 2386 C C . LEU A 1 311 ? -22.840 -54.101 8.317 1.00 32.03 311 LEU A C 1
ATOM 2388 O O . LEU A 1 311 ? -21.814 -53.883 8.952 1.00 32.03 311 LEU A O 1
ATOM 2392 N N . PHE A 1 312 ? -24.032 -53.615 8.677 1.00 33.28 312 PHE A N 1
ATOM 2393 C CA . PHE A 1 312 ? -24.481 -53.495 10.066 1.00 33.28 312 PHE A CA 1
ATOM 2394 C C . PHE A 1 312 ? -24.055 -54.711 10.910 1.00 33.28 312 PHE A C 1
ATOM 2396 O O . PHE A 1 312 ? -24.372 -55.839 10.530 1.00 33.28 312 PHE A O 1
ATOM 2403 N N . ASN A 1 313 ? -23.410 -54.471 12.059 1.00 30.61 313 ASN A N 1
ATOM 2404 C CA . ASN A 1 313 ? -23.710 -55.066 13.376 1.00 30.61 313 ASN A CA 1
ATOM 2405 C C . ASN A 1 313 ? -22.577 -54.779 14.383 1.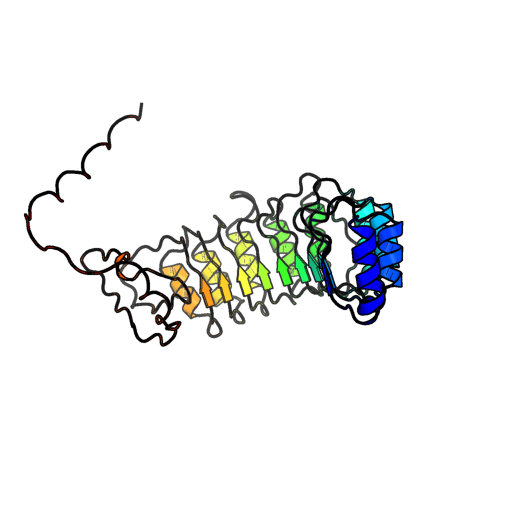00 30.61 313 ASN A C 1
ATOM 2407 O O . ASN A 1 313 ? -21.426 -55.096 14.099 1.00 30.61 313 ASN A O 1
ATOM 2411 N N . GLY A 1 314 ? -22.927 -54.305 15.585 1.00 29.86 314 GLY A N 1
ATOM 2412 C CA . GLY A 1 314 ? -22.130 -54.552 16.797 1.00 29.86 314 GLY A CA 1
ATOM 2413 C C . GLY A 1 314 ? -21.687 -53.327 17.603 1.00 29.86 314 GLY A C 1
ATOM 2414 O O . GLY A 1 314 ? -20.685 -52.708 17.274 1.00 29.86 314 GLY A O 1
ATOM 2415 N N . ASP A 1 315 ? -22.419 -53.106 18.697 1.00 32.00 315 ASP A N 1
ATOM 2416 C CA . ASP A 1 315 ? -22.005 -52.610 20.020 1.00 32.00 315 ASP A CA 1
ATOM 2417 C C . ASP A 1 315 ? -21.652 -51.124 20.244 1.00 32.00 315 ASP A C 1
ATOM 2419 O O . ASP A 1 315 ? -20.550 -50.630 20.007 1.00 32.00 315 ASP A O 1
ATOM 2423 N N . GLU A 1 316 ? -22.645 -50.441 20.829 1.00 48.03 316 GLU A N 1
ATOM 2424 C CA . GLU A 1 316 ? -22.521 -49.271 21.697 1.00 48.03 316 GLU A CA 1
ATOM 2425 C C . GLU A 1 316 ? -21.766 -49.658 22.980 1.00 48.03 316 GLU A C 1
ATOM 2427 O O . GLU A 1 316 ? -22.310 -50.402 23.788 1.00 48.03 316 GLU A O 1
ATOM 2432 N N . ASP A 1 317 ? -20.527 -49.185 23.147 1.00 41.56 317 ASP A N 1
ATOM 2433 C CA . ASP A 1 317 ? -19.872 -48.851 24.429 1.00 41.56 317 ASP A CA 1
ATOM 2434 C C . ASP A 1 317 ? -18.349 -48.778 24.220 1.00 41.56 317 ASP A C 1
ATOM 2436 O O . ASP A 1 317 ? -17.648 -49.733 24.524 1.00 41.56 317 ASP A O 1
ATOM 2440 N N . ASP A 1 318 ? -17.805 -47.664 23.699 1.00 40.84 318 ASP A N 1
ATOM 2441 C CA . ASP A 1 318 ? -16.360 -47.372 23.873 1.00 40.84 318 ASP A CA 1
ATOM 2442 C C . ASP A 1 318 ? -15.891 -45.929 23.566 1.00 40.84 318 ASP A C 1
ATOM 2444 O O . ASP A 1 318 ? -14.697 -45.629 23.627 1.00 40.84 318 ASP A O 1
ATOM 2448 N N . GLU A 1 319 ? -16.782 -44.960 23.316 1.00 36.38 319 GLU A N 1
ATOM 2449 C CA . GLU A 1 319 ? -16.349 -43.605 22.907 1.00 36.38 319 GLU A CA 1
ATOM 2450 C C . GLU A 1 319 ? -16.181 -42.578 24.052 1.00 36.38 319 GLU A C 1
ATOM 2452 O O . GLU A 1 319 ? -15.960 -41.392 23.805 1.00 36.38 319 GLU A O 1
ATOM 2457 N N . PHE A 1 320 ? -16.215 -43.002 25.325 1.00 35.47 320 PHE A N 1
ATOM 2458 C CA . PHE A 1 320 ? -16.119 -42.086 26.482 1.00 35.47 320 PHE A CA 1
ATOM 2459 C C . PHE A 1 320 ? -14.862 -42.242 27.363 1.00 35.47 320 PHE A C 1
ATOM 2461 O O . PHE A 1 320 ? -14.805 -41.678 28.458 1.00 35.47 320 PHE A O 1
ATOM 2468 N N . ARG A 1 321 ? -13.819 -42.965 26.918 1.00 34.38 321 ARG A N 1
ATOM 2469 C CA . ARG A 1 321 ? -12.624 -43.232 27.756 1.00 34.38 321 ARG A CA 1
ATOM 2470 C C . ARG A 1 321 ? -11.234 -42.972 27.157 1.00 34.38 321 ARG A C 1
ATOM 2472 O O . ARG A 1 321 ? -10.252 -43.322 27.804 1.00 34.38 321 ARG A O 1
ATOM 2479 N N . ILE A 1 322 ? -11.102 -42.289 26.014 1.00 37.09 322 ILE A N 1
ATOM 2480 C CA . ILE A 1 322 ? -9.779 -42.093 25.363 1.00 37.09 322 ILE A CA 1
ATOM 2481 C C . ILE A 1 322 ? -9.323 -40.618 25.216 1.00 37.09 322 ILE A C 1
ATOM 2483 O O . ILE A 1 322 ? -8.259 -40.357 24.670 1.00 37.09 322 ILE A O 1
ATOM 2487 N N . LEU A 1 323 ? -10.013 -39.618 25.787 1.00 30.61 323 LEU A N 1
ATOM 2488 C CA . LEU A 1 323 ? -9.540 -38.210 25.719 1.00 30.61 323 LEU A CA 1
ATOM 2489 C C . LEU A 1 323 ? -9.336 -37.492 27.063 1.00 30.61 323 LEU A C 1
ATOM 2491 O O . LEU A 1 323 ? -9.093 -36.288 27.097 1.00 30.61 323 LEU A O 1
ATOM 2495 N N . SER A 1 324 ? -9.327 -38.228 28.173 1.00 35.31 324 SER A N 1
ATOM 2496 C CA . SER A 1 324 ? -8.919 -37.729 29.493 1.00 35.31 324 SER A CA 1
ATOM 2497 C C . SER A 1 324 ? -7.701 -38.488 30.020 1.00 35.31 324 SER A C 1
ATOM 2499 O O . SER A 1 324 ? -7.746 -39.140 31.057 1.00 35.31 324 SER A O 1
ATOM 2501 N N . ALA A 1 325 ? -6.574 -38.370 29.317 1.00 32.03 325 ALA A N 1
ATOM 2502 C CA . ALA A 1 325 ? -5.268 -38.694 29.878 1.00 32.03 325 ALA A CA 1
ATOM 2503 C C . ALA A 1 325 ? -4.172 -37.850 29.207 1.00 32.03 325 ALA A C 1
ATOM 2505 O O . ALA A 1 325 ? -4.045 -37.860 27.990 1.00 32.03 325 ALA A O 1
ATOM 2506 N N . HIS A 1 326 ? -3.369 -37.174 30.036 1.00 31.14 326 HIS A N 1
ATOM 2507 C CA . HIS A 1 326 ? -2.160 -36.394 29.716 1.00 31.14 326 HIS A CA 1
ATOM 2508 C C . HIS A 1 326 ? -2.287 -34.869 29.577 1.00 31.14 326 HIS A C 1
ATOM 2510 O O . HIS A 1 326 ? -1.667 -34.237 28.730 1.00 31.14 326 HIS A O 1
ATOM 2516 N N . SER A 1 327 ? -2.943 -34.250 30.557 1.00 31.17 327 SER A N 1
ATOM 2517 C CA . SER A 1 327 ? -2.455 -33.004 31.159 1.00 31.17 327 SER A CA 1
ATOM 2518 C C . SER A 1 327 ? -1.832 -33.309 32.529 1.00 31.17 327 SER A C 1
ATOM 2520 O O . SER A 1 327 ? -2.547 -33.557 33.497 1.00 31.17 327 SER A O 1
ATOM 2522 N N . LYS A 1 328 ? -0.490 -33.339 32.602 1.00 32.19 328 LYS A N 1
ATOM 2523 C CA . LYS A 1 328 ? 0.341 -33.092 33.804 1.00 32.19 328 LYS A CA 1
ATOM 2524 C C . LYS A 1 328 ? 1.833 -33.185 33.451 1.00 32.19 328 LYS A C 1
ATOM 2526 O O . LYS A 1 328 ? 2.202 -34.106 32.734 1.00 32.19 328 LYS A O 1
ATOM 2531 N N . LEU A 1 329 ? 2.627 -32.292 34.070 1.00 29.22 329 LEU A N 1
ATOM 2532 C CA . LEU A 1 329 ? 4.101 -32.118 34.047 1.00 29.22 329 LEU A CA 1
ATOM 2533 C C . LEU A 1 329 ? 4.579 -31.219 32.881 1.00 29.22 329 LEU A C 1
ATOM 2535 O O . LEU A 1 329 ? 4.403 -31.586 31.733 1.00 29.22 329 LEU A O 1
ATOM 2539 N N . ILE A 1 330 ? 5.138 -30.011 33.056 1.00 26.88 330 ILE A N 1
ATOM 2540 C CA . ILE A 1 330 ? 5.984 -29.447 34.125 1.00 26.88 330 ILE A CA 1
ATOM 2541 C C . ILE A 1 330 ? 5.830 -27.907 34.177 1.00 26.88 330 ILE A C 1
ATOM 2543 O O . ILE A 1 330 ? 6.001 -27.235 33.165 1.00 26.88 330 ILE A O 1
ATOM 2547 N N . ILE A 1 331 ? 5.570 -27.363 35.373 1.00 31.61 331 ILE A N 1
ATOM 2548 C CA . ILE A 1 331 ? 6.138 -26.091 35.848 1.00 31.61 331 ILE A CA 1
ATOM 2549 C C . ILE A 1 331 ? 6.937 -26.456 37.101 1.00 31.61 331 ILE A C 1
ATOM 2551 O O . ILE A 1 331 ? 6.368 -26.973 38.065 1.00 31.61 331 ILE A O 1
ATOM 2555 N N . SER A 1 332 ? 8.237 -26.187 37.052 1.00 35.69 332 SER A N 1
ATOM 2556 C CA . SER A 1 332 ? 9.086 -25.810 38.182 1.00 35.69 332 SER A CA 1
ATOM 2557 C C . SER A 1 332 ? 10.052 -24.758 37.668 1.00 35.69 332 SER A C 1
ATOM 2559 O O . SER A 1 332 ? 10.679 -25.069 36.626 1.00 35.69 332 SER A O 1
#

InterPro domains:
  IPR006553 Leucine-rich repeat, cysteine-containing subtype [SM00367] (14-40)
  IPR006553 Leucine-rich repeat, cysteine-containing subtype [SM00367] (41-65)
  IPR006553 Leucine-rich repeat, cysteine-containing subtype [SM00367] (138-163)
  IPR006553 Leucine-rich repeat, cysteine-containing subtype [SM00367] (219-244)
  IPR032675 Leucine-rich repeat domain superfamily [G3DSA:3.80.10.10] (1-107)
  IPR032675 Leucine-rich repeat domain superfamily [G3DSA:3.80.10.10] (108-264)

Sequence (332 aa):
MCHVHLKAILRRCGPHIRSLSLADINQLLDENSVLEIGALCPELTNLNLSSITASPETLRVLSESFPKLTKIAYCGMTQTNEKAFLFLLKSMASRLRSVDFRGCASLISRNFNGLTTLTLCGVFPLFTNKGLKQISRISSLQTLSLDYNPLVDDNLLSSISDNLQNLRKFTLSFAGTDCQITTNGLCLLAKFKKLEELDLSGLAALNVQVLKSICNDGCLELRTIFLRNCSYLGDDGIAELGNLTKLENVDLSGCILSNPHANPVKIIIGGTICEPHKIRRPYGSRVILDQADNSSLNLNYLSSFVDENELFNGDEDDEFRILSAHSKLIIS

Secondary structure (DSSP, 8-state):
-HHHHHHHHHHHHGGG--EEE-TT-TT--SHHHHHHHHHH-TT--EEE-TT----HHHHHHHHHH-TT--EEE----SS--HHHHHHHHHHHTTT--EEE-TT---------TT--EEE--S--TT--HHHHGGGGG-TT-SEEE-TT-TT--HHHHHHHHHH-TT-SEEE-TT-S-TTTS-HHHHHGGGG-TT--EEE-TT-TT-BHHHHHHHHHHT-TT--EEE-TT-TB-HHHHHHGGGG-TT--EEE-TT-----SSS--------S----TTT----TT---------------TTSTTS-------------TTSSSS--------